Protein AF-A0A3C0SBX7-F1 (afdb_monomer_lite)

Foldseek 3Di:
DPPVPPPDDDDDDDPVLVVLLVVLVVQLPPQPDDDPCPLVVVLLCVLVVLLVVLCVVVVHDDPDDSSLLSLLLLLLLLLLLLCCLVPDNDPQLLVLSLCCCCSRVVDDDPRSVSSSVSSNCDSVVDDDLLSSLVVCLRSDDLVVLLVSLLSSLCSCCRVLDHDPSSLVSSVVSCVSNVHDPVSNVVSNVVSVVVSD

Radius of gyration: 17.51 Å; chains: 1; bounding box: 61×45×35 Å

Structure (mmCIF, N/CA/C/O backbone):
data_AF-A0A3C0SBX7-F1
#
_entry.id   AF-A0A3C0SBX7-F1
#
loop_
_atom_site.group_PDB
_atom_site.id
_atom_site.type_symbol
_atom_site.label_atom_id
_atom_site.label_alt_id
_atom_site.label_comp_id
_atom_site.label_asym_id
_atom_site.label_entity_id
_atom_site.label_seq_id
_atom_site.pdbx_PDB_ins_code
_atom_site.Cartn_x
_atom_site.Cartn_y
_atom_site.Cartn_z
_atom_site.occupancy
_atom_site.B_iso_or_equiv
_atom_site.auth_seq_id
_atom_site.auth_comp_id
_atom_site.auth_asym_id
_atom_site.auth_atom_id
_atom_site.pdbx_PDB_model_num
ATOM 1 N N . ASN A 1 1 ? 38.419 1.717 16.486 1.00 51.78 1 ASN A N 1
ATOM 2 C CA . ASN A 1 1 ? 39.019 0.363 16.440 1.00 51.78 1 ASN A CA 1
ATOM 3 C C . ASN A 1 1 ? 38.442 -0.648 17.450 1.00 51.78 1 ASN A C 1
ATOM 5 O O . ASN A 1 1 ? 39.154 -1.548 17.861 1.00 51.78 1 ASN A O 1
ATOM 9 N N . GLN A 1 2 ? 37.133 -0.635 17.747 1.00 38.34 2 GLN A N 1
ATOM 10 C CA . GLN A 1 2 ? 36.451 -1.773 18.412 1.00 38.34 2 GLN A CA 1
ATOM 11 C C . GLN A 1 2 ? 35.054 -2.099 17.825 1.00 38.34 2 GLN A C 1
ATOM 13 O O . GLN A 1 2 ? 34.400 -3.035 18.257 1.00 38.34 2 GLN A O 1
ATOM 18 N N . PHE A 1 3 ? 34.624 -1.404 16.762 1.00 28.84 3 PHE A N 1
ATOM 19 C CA . PHE A 1 3 ? 33.328 -1.617 16.088 1.00 28.84 3 PHE A CA 1
ATOM 20 C C . PHE A 1 3 ? 33.400 -2.610 14.907 1.00 28.84 3 PHE A C 1
ATOM 22 O O . PHE A 1 3 ? 32.389 -3.096 14.412 1.00 28.84 3 PHE A O 1
ATOM 29 N N . ARG A 1 4 ? 34.618 -2.948 14.456 1.00 29.91 4 ARG A N 1
ATOM 30 C CA . ARG A 1 4 ? 34.872 -3.794 13.275 1.00 29.91 4 ARG A CA 1
ATOM 31 C C . ARG A 1 4 ? 34.770 -5.305 13.550 1.00 29.91 4 ARG A C 1
ATOM 33 O O . ARG A 1 4 ? 34.743 -6.078 12.603 1.00 29.91 4 ARG A O 1
ATOM 40 N N . LYS A 1 5 ? 34.682 -5.727 14.820 1.00 32.69 5 LYS A N 1
ATOM 41 C CA . LYS A 1 5 ? 34.617 -7.146 15.232 1.00 32.69 5 LYS A CA 1
ATOM 42 C C . LYS A 1 5 ? 33.202 -7.682 15.507 1.00 32.69 5 LYS A C 1
ATOM 44 O O . LYS A 1 5 ? 33.052 -8.879 15.699 1.00 32.69 5 LYS A O 1
ATOM 49 N N . LEU A 1 6 ? 32.165 -6.841 15.465 1.00 31.38 6 LEU A N 1
ATOM 50 C CA . LEU A 1 6 ? 30.770 -7.242 15.732 1.00 31.38 6 LEU A CA 1
ATOM 51 C C . LEU A 1 6 ? 29.952 -7.573 14.468 1.00 31.38 6 LEU A C 1
ATOM 53 O O . LEU A 1 6 ? 28.778 -7.911 14.566 1.00 31.38 6 LEU A O 1
ATOM 57 N N . ILE A 1 7 ? 30.564 -7.479 13.280 1.00 32.28 7 ILE A N 1
ATOM 58 C CA . ILE A 1 7 ? 29.899 -7.690 11.978 1.00 32.28 7 ILE A CA 1
ATOM 59 C C . ILE A 1 7 ? 30.022 -9.144 11.479 1.00 32.28 7 ILE A C 1
ATOM 61 O O . ILE A 1 7 ? 29.356 -9.529 10.521 1.00 32.28 7 ILE A O 1
ATOM 65 N N . GLN A 1 8 ? 30.798 -10.006 12.140 1.00 38.09 8 GLN A N 1
ATOM 66 C CA . GLN A 1 8 ? 30.914 -11.408 11.736 1.00 38.09 8 GLN A CA 1
ATOM 67 C C . GLN A 1 8 ? 30.047 -12.329 12.597 1.00 38.09 8 GLN A C 1
ATOM 69 O O . GLN A 1 8 ? 30.463 -12.765 13.665 1.00 38.09 8 GLN A O 1
ATOM 74 N N . LYS A 1 9 ? 28.863 -12.640 12.054 1.00 32.34 9 LYS A N 1
ATOM 75 C CA . LYS A 1 9 ? 28.139 -13.931 12.057 1.00 32.34 9 LYS A CA 1
ATOM 76 C C . LYS A 1 9 ? 26.631 -13.753 12.273 1.00 32.34 9 LYS A C 1
ATOM 78 O O . LYS A 1 9 ? 26.187 -12.967 13.102 1.00 32.34 9 LYS A O 1
ATOM 83 N N . SER A 1 10 ? 25.889 -14.589 11.544 1.00 29.08 10 SER A N 1
ATOM 84 C CA . SER A 1 10 ? 24.432 -14.817 11.523 1.00 29.08 10 SER A CA 1
ATOM 85 C C . SER A 1 10 ? 23.620 -13.807 10.691 1.00 29.08 10 SER A C 1
ATOM 87 O O . SER A 1 10 ? 23.395 -12.665 11.075 1.00 29.08 10 SER A O 1
ATOM 89 N N . SER A 1 11 ? 23.420 -14.084 9.399 1.00 31.67 11 SER A N 1
ATOM 90 C CA . SER A 1 11 ? 22.385 -14.963 8.813 1.00 31.67 11 SER A CA 1
ATOM 91 C C . SER A 1 11 ? 20.974 -14.369 8.906 1.00 31.67 11 SER A C 1
ATOM 93 O O . SER A 1 11 ? 20.350 -14.330 9.963 1.00 31.67 11 SER A O 1
ATOM 95 N N . VAL A 1 12 ? 20.514 -13.906 7.742 1.00 43.78 12 VAL A N 1
ATOM 96 C CA . VAL A 1 12 ? 19.162 -13.476 7.349 1.00 43.78 12 VAL A CA 1
ATOM 97 C C . VAL A 1 12 ? 18.059 -13.999 8.278 1.00 43.78 12 VAL A C 1
ATOM 99 O O . VAL A 1 12 ? 17.597 -15.115 8.115 1.00 43.78 12 VAL A O 1
ATOM 102 N N . THR A 1 13 ? 17.625 -13.207 9.262 1.00 37.34 13 THR A N 1
ATOM 103 C CA . THR A 1 13 ? 16.446 -13.512 10.097 1.00 37.34 13 THR A CA 1
ATOM 104 C C . THR A 1 13 ? 15.940 -12.249 10.804 1.00 37.34 13 THR A C 1
ATOM 106 O O . THR A 1 13 ? 16.729 -11.510 11.387 1.00 37.34 13 THR A O 1
ATOM 109 N N . ARG A 1 14 ? 14.618 -11.999 10.731 1.00 31.77 14 ARG A N 1
ATOM 110 C CA . ARG A 1 14 ? 13.746 -11.115 11.561 1.00 31.77 14 ARG A CA 1
ATOM 111 C C . ARG A 1 14 ? 14.149 -9.654 11.870 1.00 31.77 14 ARG A C 1
ATOM 113 O O . ARG A 1 14 ? 13.318 -8.896 12.362 1.00 31.77 14 ARG A O 1
ATOM 120 N N . ARG A 1 15 ? 15.363 -9.199 11.557 1.00 31.70 15 ARG A N 1
ATOM 121 C CA . ARG A 1 15 ? 15.917 -7.897 11.982 1.00 31.70 15 ARG A CA 1
ATOM 122 C C . ARG A 1 15 ? 15.508 -6.714 11.095 1.00 31.70 15 ARG A C 1
ATOM 124 O O . ARG A 1 15 ? 15.628 -5.571 11.528 1.00 31.70 15 ARG A O 1
ATOM 131 N N . SER A 1 16 ? 15.031 -6.961 9.872 1.00 33.91 16 SER A N 1
ATOM 132 C CA . SER A 1 16 ? 14.585 -5.898 8.954 1.00 33.91 16 SER A CA 1
ATOM 133 C C . SER A 1 16 ? 13.274 -5.247 9.404 1.00 33.91 16 SER A C 1
ATOM 135 O O . SER A 1 16 ? 13.132 -4.037 9.273 1.00 33.91 16 SER A O 1
ATOM 137 N N . LEU A 1 17 ? 12.361 -6.010 10.014 1.00 35.59 17 LEU A N 1
ATOM 138 C CA . LEU A 1 17 ? 11.050 -5.514 10.449 1.00 35.59 17 LEU A CA 1
ATOM 139 C C . LEU A 1 17 ? 11.144 -4.560 11.651 1.00 35.59 17 LEU A C 1
ATOM 141 O O . LEU A 1 17 ? 10.490 -3.522 11.666 1.00 35.59 17 LEU A O 1
ATOM 145 N N . GLY A 1 18 ? 12.044 -4.829 12.605 1.00 31.62 18 GLY A N 1
ATOM 146 C CA . GLY A 1 18 ? 12.275 -3.938 13.751 1.00 31.62 18 GLY A CA 1
ATOM 147 C C . GLY A 1 18 ? 12.878 -2.575 13.376 1.00 31.62 18 GLY A C 1
ATOM 148 O O . GLY A 1 18 ? 12.676 -1.597 14.093 1.00 31.62 18 GLY A O 1
ATOM 149 N N . ARG A 1 19 ? 13.582 -2.478 12.235 1.00 37.97 19 ARG A N 1
ATOM 150 C CA . ARG A 1 19 ? 14.075 -1.191 11.715 1.00 37.97 19 ARG A CA 1
ATOM 151 C C . ARG A 1 19 ? 12.961 -0.348 11.102 1.00 37.97 19 ARG A C 1
ATOM 153 O O . ARG A 1 19 ? 13.031 0.865 11.228 1.00 37.97 19 ARG A O 1
ATOM 160 N N . ILE A 1 20 ? 11.949 -0.967 10.489 1.00 37.44 20 ILE A N 1
ATOM 161 C CA . ILE A 1 20 ? 10.836 -0.258 9.834 1.00 37.44 20 ILE A CA 1
ATOM 162 C C . ILE A 1 20 ? 9.962 0.453 10.876 1.00 37.44 20 ILE A C 1
ATOM 164 O O . ILE A 1 20 ? 9.614 1.611 10.673 1.00 37.44 20 ILE A O 1
ATOM 168 N N . ARG A 1 21 ? 9.706 -0.179 12.031 1.00 38.25 21 ARG A N 1
ATOM 169 C CA . ARG A 1 21 ? 8.950 0.428 13.144 1.00 38.25 21 ARG A CA 1
ATOM 170 C C . ARG A 1 21 ? 9.570 1.749 13.623 1.00 38.25 21 ARG A C 1
ATOM 172 O O . ARG A 1 21 ? 8.900 2.771 13.649 1.00 38.25 21 ARG A O 1
ATOM 179 N N . ASN A 1 22 ? 10.878 1.745 13.897 1.00 39.19 22 ASN A N 1
ATOM 180 C CA . ASN A 1 22 ? 11.600 2.944 14.345 1.00 39.19 22 ASN A CA 1
ATOM 181 C C . ASN A 1 22 ? 11.837 3.975 13.216 1.00 39.19 22 ASN A C 1
ATOM 183 O O . ASN A 1 22 ? 12.223 5.108 13.503 1.00 39.19 22 ASN A O 1
ATOM 187 N N . LEU A 1 23 ? 11.678 3.582 11.944 1.00 40.50 23 LEU A N 1
ATOM 188 C CA . LEU A 1 23 ? 11.865 4.455 10.781 1.00 40.50 23 LEU A CA 1
ATOM 189 C C . LEU A 1 23 ? 10.578 5.228 10.449 1.00 40.50 23 LEU A C 1
ATOM 191 O O . LEU A 1 23 ? 10.653 6.439 10.248 1.00 40.50 23 LEU A O 1
ATOM 195 N N . LEU A 1 24 ? 9.416 4.559 10.479 1.00 41.84 24 LEU A N 1
ATOM 196 C CA . LEU A 1 24 ? 8.103 5.179 10.252 1.00 41.84 24 LEU A CA 1
ATOM 197 C C . LEU A 1 24 ? 7.778 6.217 11.340 1.00 41.84 24 LEU A C 1
ATOM 199 O O . LEU A 1 24 ? 7.335 7.318 11.026 1.00 41.84 24 LEU A O 1
ATOM 203 N N . GLU A 1 25 ? 8.093 5.920 12.607 1.00 41.56 25 GLU A N 1
ATOM 204 C CA . GLU A 1 25 ? 7.923 6.863 13.726 1.00 41.56 25 GLU A CA 1
ATOM 205 C C . GLU A 1 25 ? 8.817 8.113 13.628 1.00 41.56 25 GLU A C 1
ATOM 207 O O . GLU A 1 25 ? 8.455 9.167 14.137 1.00 41.56 25 GLU A O 1
ATOM 212 N N . LYS A 1 26 ? 9.990 8.043 12.985 1.00 40.59 26 LYS A N 1
ATOM 213 C CA . LYS A 1 26 ? 10.890 9.210 12.867 1.00 40.59 26 LYS A CA 1
ATOM 214 C C . LYS A 1 26 ? 10.637 10.049 11.617 1.00 40.59 26 LYS A C 1
ATOM 216 O O . LYS A 1 26 ? 10.903 11.251 11.621 1.00 40.59 26 LYS A O 1
ATOM 221 N N . THR A 1 27 ? 10.144 9.423 10.554 1.00 42.12 27 THR A N 1
ATOM 222 C CA . THR A 1 27 ? 10.045 10.051 9.231 1.00 42.12 27 THR A CA 1
ATOM 223 C C . THR A 1 27 ? 8.677 10.683 8.988 1.00 42.12 27 THR A C 1
ATOM 225 O O . THR A 1 27 ? 8.623 11.803 8.489 1.00 42.12 27 THR A O 1
ATOM 228 N N . ILE A 1 28 ? 7.589 10.028 9.417 1.00 49.47 28 ILE A N 1
ATOM 229 C CA . ILE A 1 28 ? 6.217 10.546 9.257 1.00 49.47 28 ILE A CA 1
ATOM 230 C C . ILE A 1 28 ? 6.005 11.804 10.112 1.00 49.47 28 ILE A C 1
ATOM 232 O O . ILE A 1 28 ? 5.430 12.781 9.649 1.00 49.47 28 ILE A O 1
ATOM 236 N N . PHE A 1 29 ? 6.520 11.822 11.345 1.00 44.34 29 PHE A N 1
ATOM 237 C CA . PHE A 1 29 ? 6.251 12.901 12.302 1.00 44.34 29 PHE A CA 1
ATOM 238 C C . PHE A 1 29 ? 7.074 14.184 12.085 1.00 44.34 29 PHE A C 1
ATOM 240 O O . PHE A 1 29 ? 6.777 15.197 12.709 1.00 44.34 29 PHE A O 1
ATOM 247 N N . SER A 1 30 ? 8.107 14.175 11.231 1.00 42.97 30 SER A N 1
ATOM 248 C CA . SER A 1 30 ? 9.059 15.298 11.130 1.00 42.97 30 SER A CA 1
ATOM 249 C C . SER A 1 30 ? 8.929 16.171 9.876 1.00 42.97 30 SER A C 1
ATOM 251 O O . SER A 1 30 ? 9.565 17.221 9.826 1.00 42.97 30 SER A O 1
ATOM 253 N N . LYS A 1 31 ? 8.128 15.787 8.869 1.00 40.47 31 LYS A N 1
ATOM 254 C CA . LYS A 1 31 ? 8.149 16.432 7.535 1.00 40.47 31 LYS A CA 1
ATOM 255 C C . LYS A 1 31 ? 6.826 17.002 7.007 1.00 40.47 31 LYS A C 1
ATOM 257 O O . LYS A 1 31 ? 6.776 17.407 5.853 1.00 40.47 31 LYS A O 1
ATOM 262 N N . VAL A 1 32 ? 5.783 17.106 7.829 1.00 48.38 32 VAL A N 1
ATOM 263 C CA . VAL A 1 32 ? 4.423 17.528 7.408 1.00 48.38 32 VAL A CA 1
ATOM 264 C C . VAL A 1 32 ? 4.288 19.043 7.103 1.00 48.38 32 VAL A C 1
ATOM 266 O O . VAL A 1 32 ? 3.191 19.549 6.929 1.00 48.38 32 VAL A O 1
ATOM 269 N N . SER A 1 33 ? 5.370 19.817 6.995 1.00 38.19 33 SER A N 1
ATOM 270 C CA . SER A 1 33 ? 5.275 21.268 6.758 1.00 38.19 33 SER A CA 1
ATOM 271 C C . SER A 1 33 ? 5.865 21.647 5.405 1.00 38.19 33 SER A C 1
ATOM 273 O O . SER A 1 33 ? 7.082 21.752 5.319 1.00 38.19 33 SER A O 1
ATOM 275 N N . GLU A 1 34 ? 5.009 21.817 4.385 1.00 46.06 34 GLU A N 1
ATOM 276 C CA . GLU A 1 34 ? 5.123 22.760 3.239 1.00 46.06 34 GLU A CA 1
ATOM 277 C C . GLU A 1 34 ? 4.263 22.286 2.040 1.00 46.06 34 GLU A C 1
ATOM 279 O O . GLU A 1 34 ? 4.798 21.776 1.055 1.00 46.06 34 GLU A O 1
ATOM 284 N N . LYS A 1 35 ? 2.926 22.435 2.090 1.00 50.38 35 LYS A N 1
ATOM 285 C CA . LYS A 1 35 ? 2.012 22.220 0.940 1.00 50.38 35 LYS A CA 1
ATOM 286 C C . LYS A 1 35 ? 0.747 23.067 1.017 1.00 50.38 35 LYS A C 1
ATOM 288 O O . LYS A 1 35 ? 0.472 23.615 2.077 1.00 50.38 35 LYS A O 1
ATOM 293 N N . ASP A 1 36 ? 0.020 23.153 -0.111 1.00 56.38 36 ASP A N 1
ATOM 294 C CA . ASP A 1 36 ? -1.345 23.696 -0.209 1.00 56.38 36 ASP A CA 1
ATOM 295 C C . ASP A 1 36 ? -2.214 23.041 0.877 1.00 56.38 36 ASP A C 1
ATOM 297 O O . ASP A 1 36 ? -2.622 21.881 0.731 1.00 56.38 36 ASP A O 1
ATOM 301 N N . PRO A 1 37 ? -2.438 23.743 2.000 1.00 59.62 37 PRO A N 1
ATOM 302 C CA . PRO A 1 37 ? -3.000 23.134 3.191 1.00 59.62 37 PRO A CA 1
ATOM 303 C C . PRO A 1 37 ? -4.435 22.678 2.965 1.00 59.62 37 PRO A C 1
ATOM 305 O O . PRO A 1 37 ? -4.928 21.842 3.716 1.00 59.62 37 PRO A O 1
ATOM 308 N N . ASP A 1 38 ? -5.133 23.226 1.970 1.00 60.19 38 ASP A N 1
ATOM 309 C CA . ASP A 1 38 ? -6.569 23.034 1.826 1.00 60.19 38 ASP A CA 1
ATOM 310 C C . ASP A 1 38 ? -6.919 21.716 1.129 1.00 60.19 38 ASP A C 1
ATOM 312 O O . ASP A 1 38 ? -7.864 21.042 1.559 1.00 60.19 38 ASP A O 1
ATOM 316 N N . LEU A 1 39 ? -6.128 21.290 0.137 1.00 57.06 39 LEU A N 1
ATOM 317 C CA . LEU A 1 39 ? -6.342 20.023 -0.572 1.00 57.06 39 LEU A CA 1
ATOM 318 C C . LEU A 1 39 ? -5.961 18.809 0.292 1.00 57.06 39 LEU A C 1
ATOM 320 O O . LEU A 1 39 ? -6.780 17.906 0.479 1.00 57.06 39 LEU A O 1
ATOM 324 N N . GLU A 1 40 ? -4.776 18.832 0.917 1.00 62.97 40 GLU A N 1
ATOM 325 C CA . GLU A 1 40 ? -4.343 17.802 1.879 1.00 62.97 40 GLU A CA 1
ATOM 326 C C . GLU A 1 40 ? -5.392 17.634 2.988 1.00 62.97 40 GLU A C 1
ATOM 328 O O . GLU A 1 40 ? -5.860 16.533 3.305 1.00 62.97 40 GLU A O 1
ATOM 333 N N . LYS A 1 41 ? -5.843 18.761 3.544 1.00 66.75 41 LYS A N 1
ATOM 334 C CA . LYS A 1 41 ? -6.825 18.781 4.624 1.00 66.75 41 LYS A CA 1
ATOM 335 C C . LYS A 1 41 ? -8.211 18.345 4.151 1.00 66.75 41 LYS A C 1
ATOM 337 O O . LYS A 1 41 ? -9.003 17.935 4.999 1.00 66.75 41 LYS A O 1
ATOM 342 N N . TYR A 1 42 ? -8.549 18.412 2.864 1.00 73.50 42 TYR A N 1
ATOM 343 C CA . TYR A 1 42 ? -9.811 17.885 2.336 1.00 73.50 42 TYR A CA 1
ATOM 344 C C . TYR A 1 42 ? -9.789 16.357 2.240 1.00 73.50 42 TYR A C 1
ATOM 346 O O . TYR A 1 42 ? -10.665 15.693 2.809 1.00 73.50 42 TYR A O 1
ATOM 354 N N . PHE A 1 43 ? -8.776 15.787 1.586 1.00 73.69 43 PHE A N 1
ATOM 355 C CA . PHE A 1 43 ? -8.694 14.340 1.385 1.00 73.69 43 PHE A CA 1
ATOM 356 C C . PHE A 1 43 ? -8.495 13.597 2.712 1.00 73.69 43 PHE A C 1
ATOM 358 O O . PHE A 1 43 ? -9.242 12.660 3.024 1.00 73.69 43 PHE A O 1
ATOM 365 N N . LYS A 1 44 ? -7.597 14.096 3.568 1.00 81.94 44 LYS A N 1
ATOM 366 C CA . LYS A 1 44 ? -7.411 13.594 4.935 1.00 81.94 44 LYS A CA 1
ATOM 367 C C . LYS A 1 44 ? -8.705 13.625 5.740 1.00 81.94 44 LYS A C 1
ATOM 369 O O . LYS A 1 44 ? -9.081 12.613 6.332 1.00 81.94 44 LYS A O 1
ATOM 374 N N . ARG A 1 45 ? -9.455 14.734 5.697 1.00 84.75 45 ARG A N 1
ATOM 375 C CA . ARG A 1 45 ? -10.769 14.825 6.358 1.00 84.75 45 ARG A CA 1
ATOM 376 C C . ARG A 1 45 ? -11.759 13.804 5.810 1.00 84.75 45 ARG A C 1
ATOM 378 O O . ARG A 1 45 ? -12.460 13.177 6.597 1.00 84.75 45 ARG A O 1
ATOM 385 N N . LYS A 1 46 ? -11.821 13.604 4.492 1.00 84.44 46 LYS A N 1
ATOM 386 C CA . LYS A 1 46 ? -12.729 12.629 3.865 1.00 84.44 46 LYS A CA 1
ATOM 387 C C . LYS A 1 46 ? -12.425 11.198 4.315 1.00 84.44 46 LYS A C 1
ATOM 389 O O . LYS A 1 46 ? -13.348 10.466 4.676 1.00 84.44 46 LYS A O 1
ATOM 394 N N . VAL A 1 47 ? -11.151 10.807 4.309 1.00 85.44 47 VAL A N 1
ATOM 395 C CA . VAL A 1 47 ? -10.702 9.474 4.737 1.00 85.44 47 VAL A CA 1
ATOM 396 C C . VAL A 1 47 ? -10.977 9.259 6.224 1.00 85.44 47 VAL A C 1
ATOM 398 O O . VAL A 1 47 ? -11.645 8.289 6.585 1.00 85.44 47 VAL A O 1
ATOM 401 N N . LEU A 1 48 ? -10.541 10.186 7.079 1.00 87.81 48 LEU A N 1
ATOM 402 C CA . LEU A 1 48 ? -10.726 10.076 8.527 1.00 87.81 48 LEU A CA 1
ATOM 403 C C . LEU A 1 48 ? -12.203 10.100 8.919 1.00 87.81 48 LEU A C 1
ATOM 405 O O . LEU A 1 48 ? -12.617 9.310 9.761 1.00 87.81 48 LEU A O 1
ATOM 409 N N . LYS A 1 49 ? -13.031 10.898 8.238 1.00 87.81 49 LYS A N 1
ATOM 410 C CA . LYS A 1 49 ? -14.479 10.912 8.471 1.00 87.81 49 LYS A CA 1
ATOM 411 C C . LYS A 1 49 ? -15.138 9.576 8.133 1.00 87.81 49 LYS A C 1
ATOM 413 O O . LYS A 1 49 ? -16.050 9.154 8.838 1.00 87.81 49 LYS A O 1
ATOM 418 N N . LYS A 1 50 ? -14.686 8.867 7.091 1.00 87.62 50 LYS A N 1
ATOM 419 C CA . LYS A 1 50 ? -15.172 7.501 6.817 1.00 87.62 50 LYS A CA 1
ATOM 420 C C . LYS A 1 50 ? -14.811 6.534 7.946 1.00 87.62 50 LYS A C 1
ATOM 422 O O . LYS A 1 50 ? -15.662 5.735 8.340 1.00 87.62 50 LYS A O 1
ATOM 427 N N . VAL A 1 51 ? -13.581 6.617 8.459 1.00 87.62 51 VAL A N 1
ATOM 428 C CA . VAL A 1 51 ? -13.134 5.813 9.608 1.00 87.62 51 VAL A CA 1
ATOM 429 C C . VAL A 1 51 ? -14.002 6.128 10.826 1.00 87.62 51 VAL A C 1
ATOM 431 O O . VAL A 1 51 ? -14.619 5.218 1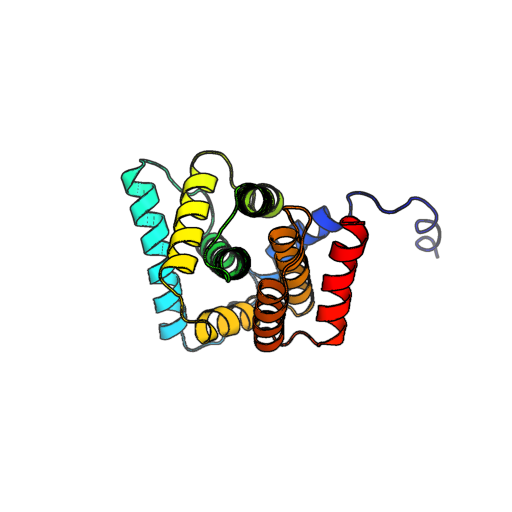1.370 1.00 87.62 51 VAL A O 1
ATOM 434 N N . GLU A 1 52 ? -14.142 7.407 11.177 1.00 87.69 52 GLU A N 1
ATOM 435 C CA . GLU A 1 52 ? -14.936 7.900 12.308 1.00 87.69 52 GLU A CA 1
ATOM 436 C C . GLU A 1 52 ? -16.402 7.440 12.250 1.00 87.69 52 GLU A C 1
ATOM 438 O O . GLU A 1 52 ? -16.960 6.954 13.234 1.00 87.69 52 GLU A O 1
ATOM 443 N N . LEU A 1 53 ? -17.040 7.528 11.079 1.00 87.44 53 LEU A N 1
ATOM 444 C CA . LEU A 1 53 ? -18.428 7.090 10.913 1.00 87.44 53 LEU A CA 1
ATOM 445 C C . LEU A 1 53 ? -18.587 5.578 11.129 1.00 87.44 53 LEU A C 1
ATOM 447 O O . LEU A 1 53 ? -19.577 5.142 11.720 1.00 87.44 53 LEU A O 1
ATOM 451 N N . LYS A 1 54 ? -17.632 4.761 10.668 1.00 88.25 54 LYS A N 1
ATOM 452 C CA . LYS A 1 54 ? -17.664 3.305 10.885 1.00 88.25 54 LYS A CA 1
ATOM 453 C C . LYS A 1 54 ? -17.340 2.931 12.330 1.00 88.25 54 LYS A C 1
ATOM 455 O O . LYS A 1 54 ? -17.970 2.017 12.861 1.00 88.25 54 LYS A O 1
ATOM 460 N N . THR A 1 55 ? -16.414 3.636 12.974 1.00 87.56 55 THR A N 1
ATOM 461 C CA . THR A 1 55 ? -16.063 3.400 14.380 1.00 87.56 55 THR A CA 1
ATOM 462 C C . THR A 1 55 ? -17.220 3.773 15.303 1.00 87.56 55 THR A C 1
ATOM 464 O O . THR A 1 55 ? -17.590 2.964 16.154 1.00 87.56 55 THR A O 1
ATOM 467 N N . ALA A 1 56 ? -17.873 4.918 15.066 1.00 85.69 56 ALA A N 1
ATOM 468 C CA . ALA A 1 56 ? -19.046 5.362 15.818 1.00 85.69 56 ALA A CA 1
ATOM 469 C C . ALA A 1 56 ? -20.216 4.370 15.715 1.00 85.69 56 ALA A C 1
ATOM 471 O O . ALA A 1 56 ? -20.796 3.994 16.732 1.00 85.69 56 ALA A O 1
ATOM 472 N N . ARG A 1 57 ? -20.515 3.867 14.507 1.00 84.19 57 ARG A N 1
ATOM 473 C CA . ARG A 1 57 ? -21.569 2.853 14.288 1.00 84.19 57 ARG A CA 1
ATOM 474 C C . ARG A 1 57 ? -21.334 1.548 15.048 1.00 84.19 57 ARG A C 1
ATOM 476 O O . ARG A 1 57 ? -22.289 0.845 15.353 1.00 84.19 57 ARG A O 1
ATOM 483 N N . GLN A 1 58 ? -20.078 1.207 15.316 1.00 83.56 58 GLN A N 1
ATOM 484 C CA . GLN A 1 58 ? -19.694 -0.049 15.959 1.00 83.56 58 GLN A CA 1
ATOM 485 C C . GLN A 1 58 ? -19.281 0.128 17.433 1.00 83.56 58 GLN A C 1
ATOM 487 O O . GLN A 1 58 ? -18.856 -0.843 18.061 1.00 83.56 58 GLN A O 1
ATOM 492 N N . GLY A 1 59 ? -19.394 1.344 17.987 1.00 82.31 59 GLY A N 1
ATOM 493 C CA . GLY A 1 59 ? -19.010 1.653 19.368 1.00 82.31 59 GLY A CA 1
ATOM 494 C C . GLY A 1 59 ? -17.517 1.452 19.652 1.00 82.31 59 GLY A C 1
ATOM 495 O O . GLY A 1 59 ? -17.142 1.099 20.767 1.00 82.31 59 GLY A O 1
ATOM 496 N N . ILE A 1 60 ? -16.665 1.608 18.637 1.00 84.00 60 ILE A N 1
ATOM 497 C CA . ILE A 1 60 ? -15.213 1.421 18.740 1.00 84.00 60 ILE A CA 1
ATOM 498 C C . ILE A 1 60 ? -14.541 2.787 18.715 1.00 84.00 60 ILE A C 1
ATOM 500 O O . ILE A 1 60 ? -14.982 3.696 18.016 1.00 84.00 60 ILE A O 1
ATOM 504 N N . LYS A 1 61 ? -13.438 2.921 19.446 1.00 80.06 61 LYS A N 1
ATOM 505 C CA . LYS A 1 61 ? -12.545 4.073 19.357 1.00 80.06 61 LYS A CA 1
ATOM 506 C C . LYS A 1 61 ? -11.223 3.611 18.759 1.00 80.06 61 LYS A C 1
ATOM 508 O O . LYS A 1 61 ? -10.679 2.620 19.227 1.00 80.06 61 LYS A O 1
ATOM 513 N N . MET A 1 62 ? -10.738 4.316 17.739 1.00 79.81 62 MET A N 1
ATOM 514 C CA . MET A 1 62 ? -9.404 4.076 17.187 1.00 79.81 62 MET A CA 1
ATOM 515 C C . MET A 1 62 ? -8.370 4.718 18.102 1.00 79.81 62 MET A C 1
ATOM 517 O O . MET A 1 62 ? -8.378 5.936 18.283 1.00 79.81 62 MET A O 1
ATOM 521 N N . ASN A 1 63 ? -7.474 3.916 18.671 1.00 76.19 63 ASN A N 1
ATOM 522 C CA . ASN A 1 63 ? -6.408 4.415 19.545 1.00 76.19 63 ASN A CA 1
ATOM 523 C C . ASN A 1 63 ? -5.119 4.680 18.753 1.00 76.19 63 ASN A C 1
ATOM 525 O O . ASN A 1 63 ? -4.052 4.161 19.072 1.00 76.19 63 ASN A O 1
ATOM 529 N N . SER A 1 64 ? -5.213 5.455 17.672 1.00 75.56 64 SER A N 1
ATOM 530 C CA . SER A 1 64 ? -4.066 5.842 16.845 1.00 75.56 64 SER A CA 1
ATOM 531 C C . SER A 1 64 ? -4.175 7.305 16.421 1.00 75.56 64 SER A C 1
ATOM 533 O O . SER A 1 64 ? -5.290 7.763 16.186 1.00 75.56 64 SER A O 1
ATOM 535 N N . PRO A 1 65 ? -3.048 8.033 16.292 1.00 82.19 65 PRO A N 1
ATOM 536 C CA . PRO A 1 65 ? -3.060 9.391 15.759 1.00 82.19 65 PRO A CA 1
ATOM 537 C C . PRO A 1 65 ? -3.672 9.443 14.355 1.00 82.19 65 PRO A C 1
ATOM 539 O O . PRO A 1 65 ? -3.406 8.562 13.531 1.00 82.19 65 PRO A O 1
ATOM 542 N N . ASP A 1 66 ? -4.422 10.506 14.070 1.00 82.19 66 ASP A N 1
ATOM 543 C CA . ASP A 1 66 ? -5.075 10.748 12.778 1.00 82.19 66 ASP A CA 1
ATOM 544 C C . ASP A 1 66 ? -4.100 10.645 11.598 1.00 82.19 66 ASP A C 1
ATOM 546 O O . ASP A 1 66 ? -4.411 10.019 10.589 1.00 82.19 66 ASP A O 1
ATOM 550 N N . ASP A 1 67 ? -2.885 11.175 11.741 1.00 79.62 67 ASP A N 1
ATOM 551 C CA . ASP A 1 67 ? -1.850 11.131 10.699 1.00 79.62 67 ASP A CA 1
ATOM 552 C C . ASP A 1 67 ? -1.419 9.699 10.378 1.00 79.62 67 ASP A C 1
ATOM 554 O O . ASP A 1 67 ? -1.261 9.331 9.212 1.00 79.62 67 ASP A O 1
ATOM 558 N N . LYS A 1 68 ? -1.287 8.861 11.414 1.00 82.06 68 LYS A N 1
ATOM 559 C CA . LYS A 1 68 ? -0.956 7.441 11.263 1.00 82.06 68 LYS A CA 1
ATOM 560 C C . LYS A 1 68 ? -2.101 6.710 10.564 1.00 82.06 68 LYS A C 1
ATOM 562 O O . LYS A 1 68 ? -1.855 5.966 9.620 1.00 82.06 68 LYS A O 1
ATOM 567 N N . LEU A 1 69 ? -3.344 6.932 10.995 1.00 85.25 69 LEU A N 1
ATOM 568 C CA . LEU A 1 69 ? -4.532 6.326 10.379 1.00 85.25 69 LEU A CA 1
ATOM 569 C C . LEU A 1 69 ? -4.671 6.714 8.907 1.00 85.25 69 LEU A C 1
ATOM 571 O O . LEU A 1 69 ? -4.914 5.860 8.054 1.00 85.25 69 LEU A O 1
ATOM 575 N N . TYR A 1 70 ? -4.483 7.996 8.618 1.00 87.00 70 TYR A N 1
ATOM 576 C CA . TYR A 1 70 ? -4.532 8.545 7.277 1.00 87.00 70 TYR A CA 1
ATOM 577 C C . TYR A 1 70 ? -3.465 7.928 6.370 1.00 87.00 70 TYR A C 1
ATOM 579 O O . TYR A 1 70 ? -3.797 7.406 5.304 1.00 87.00 70 TYR A O 1
ATOM 587 N N . PHE A 1 71 ? -2.210 7.895 6.828 1.00 86.62 71 PHE A N 1
ATOM 588 C CA . PHE A 1 71 ? -1.112 7.264 6.100 1.00 86.62 71 PHE A CA 1
ATOM 589 C C . PHE A 1 71 ? -1.396 5.790 5.787 1.00 86.62 71 PHE A C 1
ATOM 591 O O . PHE A 1 71 ? -1.173 5.335 4.665 1.00 86.62 71 PHE A O 1
ATOM 598 N N . ILE A 1 72 ? -1.941 5.049 6.754 1.00 88.88 72 ILE A N 1
ATOM 599 C CA . ILE A 1 72 ? -2.275 3.635 6.561 1.00 88.88 72 ILE A CA 1
ATOM 600 C C . ILE A 1 72 ? -3.412 3.455 5.555 1.00 88.88 72 ILE A C 1
ATOM 602 O O . ILE A 1 72 ? -3.372 2.532 4.744 1.00 88.88 72 ILE A O 1
ATOM 606 N N . CYS A 1 73 ? -4.408 4.339 5.569 1.00 90.56 73 CYS A N 1
ATOM 607 C CA . CYS A 1 73 ? -5.464 4.314 4.564 1.00 90.56 73 CYS A CA 1
ATOM 608 C C . CYS A 1 73 ? -4.907 4.582 3.160 1.00 90.56 73 CYS A C 1
ATOM 610 O O . CYS A 1 73 ? -5.284 3.873 2.238 1.00 90.56 73 CYS A O 1
ATOM 612 N N . LEU A 1 74 ? -3.981 5.535 2.989 1.00 90.81 74 LEU A N 1
ATOM 613 C CA . LEU A 1 74 ? -3.355 5.817 1.688 1.00 90.81 74 LEU A CA 1
ATOM 614 C C . LEU A 1 74 ? -2.645 4.586 1.111 1.00 90.81 74 LEU A C 1
ATOM 616 O O . LEU A 1 74 ? -2.931 4.168 -0.011 1.00 90.81 74 LEU A O 1
ATOM 620 N N . ILE A 1 75 ? -1.726 3.992 1.881 1.00 91.69 75 ILE A N 1
ATOM 621 C CA . ILE A 1 75 ? -0.973 2.815 1.422 1.00 91.69 75 ILE A CA 1
ATOM 622 C C 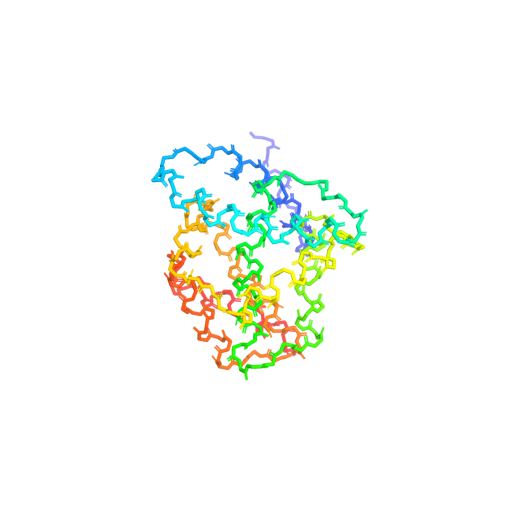. ILE A 1 75 ? -1.888 1.600 1.257 1.00 91.69 75 ILE A C 1
ATOM 624 O O . ILE A 1 75 ? -1.731 0.843 0.304 1.00 91.69 75 ILE A O 1
ATOM 628 N N . GLY A 1 76 ? -2.853 1.429 2.163 1.00 92.69 76 GLY A N 1
ATOM 629 C CA . GLY A 1 76 ? -3.780 0.311 2.154 1.00 92.69 76 GLY A CA 1
ATOM 630 C C . GLY A 1 76 ? -4.678 0.355 0.930 1.00 92.69 76 GLY A C 1
ATOM 631 O O . GLY A 1 76 ? -4.870 -0.673 0.292 1.00 92.69 76 GLY A O 1
ATOM 632 N N . THR A 1 77 ? -5.166 1.540 0.560 1.00 93.12 77 THR A N 1
ATOM 633 C CA . THR A 1 77 ? -5.967 1.742 -0.651 1.00 93.12 77 THR A CA 1
ATOM 634 C C . THR A 1 77 ? -5.177 1.383 -1.908 1.00 93.12 77 THR A C 1
ATOM 636 O O . THR A 1 77 ? -5.729 0.706 -2.766 1.00 93.12 77 THR A O 1
ATOM 639 N N . LEU A 1 78 ? -3.888 1.739 -2.008 1.00 93.44 78 LEU A N 1
ATOM 640 C CA . LEU A 1 78 ? -3.052 1.301 -3.137 1.00 93.44 78 LEU A CA 1
ATOM 641 C C . LEU A 1 78 ? -2.839 -0.217 -3.159 1.00 93.44 78 LEU A C 1
ATOM 643 O O . LEU A 1 78 ? -2.940 -0.829 -4.215 1.00 93.44 78 LEU A O 1
ATOM 647 N N . MET A 1 79 ? -2.567 -0.829 -2.004 1.00 93.81 79 MET A N 1
ATOM 648 C CA . MET A 1 79 ? -2.390 -2.282 -1.904 1.00 93.81 79 MET A CA 1
ATOM 649 C C . MET A 1 79 ? -3.665 -3.039 -2.284 1.00 93.81 79 MET A C 1
ATOM 651 O O . MET A 1 79 ? -3.603 -3.998 -3.042 1.00 93.81 79 MET A O 1
ATOM 655 N N . ALA A 1 80 ? -4.817 -2.584 -1.789 1.00 93.12 80 ALA A N 1
ATOM 656 C CA . ALA A 1 80 ? -6.110 -3.158 -2.133 1.00 93.12 80 ALA A CA 1
ATOM 657 C C . ALA A 1 80 ? -6.479 -2.908 -3.598 1.00 93.12 80 ALA A C 1
ATOM 659 O O . ALA A 1 80 ? -7.131 -3.753 -4.184 1.00 93.12 80 ALA A O 1
ATOM 660 N N . ALA A 1 81 ? -6.061 -1.784 -4.195 1.00 92.38 81 ALA A N 1
ATOM 661 C CA . ALA A 1 81 ? -6.282 -1.500 -5.612 1.00 92.38 81 ALA A CA 1
ATOM 662 C C . ALA A 1 81 ? -5.508 -2.450 -6.535 1.00 92.38 81 ALA A C 1
ATOM 664 O O . ALA A 1 81 ? -6.040 -2.847 -7.566 1.00 92.38 81 ALA A O 1
ATOM 665 N N . VAL A 1 82 ? -4.281 -2.822 -6.150 1.00 93.06 82 VAL A N 1
ATOM 666 C CA . VAL A 1 82 ? -3.488 -3.842 -6.851 1.00 93.06 82 VAL A CA 1
ATOM 667 C C . VAL A 1 82 ? -4.190 -5.194 -6.782 1.00 93.06 82 VAL A C 1
ATOM 669 O O . VAL A 1 82 ? -4.472 -5.773 -7.820 1.00 93.06 82 VAL A O 1
ATOM 672 N N . ALA A 1 83 ? -4.531 -5.638 -5.572 1.00 89.50 83 ALA A N 1
ATOM 673 C CA . ALA A 1 83 ? -5.154 -6.936 -5.297 1.00 89.50 83 ALA A CA 1
ATOM 674 C C . ALA A 1 83 ? -6.636 -7.030 -5.709 1.00 89.50 83 ALA A C 1
ATOM 676 O O . ALA A 1 83 ? -7.374 -7.852 -5.198 1.00 89.50 83 ALA A O 1
ATOM 677 N N . GLN A 1 84 ? -7.144 -6.098 -6.512 1.00 89.81 84 GLN A N 1
ATOM 678 C CA . GLN A 1 84 ? -8.511 -6.168 -7.039 1.00 89.81 84 GLN A CA 1
ATOM 679 C C . GLN A 1 84 ? -8.570 -5.744 -8.510 1.00 89.81 84 GLN A C 1
ATOM 681 O O . GLN A 1 84 ? -9.653 -5.450 -9.025 1.00 89.81 84 GLN A O 1
ATOM 686 N N . VAL A 1 85 ? -7.413 -5.591 -9.163 1.00 88.19 85 VAL A N 1
ATOM 687 C CA . VAL A 1 85 ? -7.306 -4.981 -10.496 1.00 88.19 85 VAL A CA 1
ATOM 688 C C . VAL A 1 85 ? -8.072 -5.776 -11.559 1.00 88.19 85 VAL A C 1
ATOM 690 O O . VAL A 1 85 ? -8.629 -5.184 -12.482 1.00 88.19 85 VAL A O 1
ATOM 693 N N . ASP A 1 86 ? -8.163 -7.092 -11.390 1.00 83.81 86 ASP A N 1
ATOM 694 C CA . ASP A 1 86 ? -8.934 -8.023 -12.219 1.00 83.81 86 ASP A CA 1
ATOM 695 C C . ASP A 1 86 ? -10.421 -8.124 -11.798 1.00 83.81 86 ASP A C 1
ATOM 697 O O . ASP A 1 86 ? -11.218 -8.825 -12.422 1.00 83.81 86 ASP A O 1
ATOM 701 N N . GLY A 1 87 ? -10.822 -7.389 -10.757 1.00 79.88 87 GLY A N 1
ATOM 702 C CA . GLY A 1 87 ? -12.157 -7.419 -10.165 1.00 79.88 87 GLY A CA 1
ATOM 703 C C . GLY A 1 87 ? -12.340 -8.472 -9.069 1.00 79.88 87 GLY A C 1
ATOM 704 O O . GLY A 1 87 ? -13.450 -8.579 -8.529 1.00 79.88 87 GLY A O 1
ATOM 705 N N . HIS A 1 88 ? -11.293 -9.216 -8.707 1.00 82.38 88 HIS A N 1
ATOM 706 C CA . HIS A 1 88 ? -11.305 -10.200 -7.635 1.00 82.38 88 HIS A CA 1
ATOM 707 C C . HIS A 1 88 ? -10.286 -9.830 -6.557 1.00 82.38 88 HIS A C 1
ATOM 709 O O . HIS A 1 88 ? -9.147 -9.540 -6.853 1.00 82.38 88 HIS A O 1
ATOM 715 N N . PHE A 1 89 ? -10.717 -9.821 -5.294 1.00 86.69 89 PHE A N 1
ATOM 716 C CA . PHE A 1 89 ? -9.810 -9.681 -4.154 1.00 86.69 89 PHE A CA 1
ATOM 717 C C . PHE A 1 89 ? -9.927 -10.959 -3.342 1.00 86.69 89 PHE A C 1
ATOM 719 O O . PHE A 1 89 ? -10.917 -11.138 -2.611 1.00 86.69 89 PHE A O 1
ATOM 726 N N . ASP A 1 90 ? -9.004 -11.892 -3.536 1.00 89.88 90 ASP A N 1
ATOM 727 C CA . ASP A 1 90 ? -9.149 -13.244 -3.008 1.00 89.88 90 ASP A CA 1
ATOM 728 C C . ASP A 1 90 ? -8.855 -13.317 -1.497 1.00 89.88 90 ASP A C 1
ATOM 730 O O . ASP A 1 90 ? -8.374 -12.379 -0.857 1.00 89.88 90 ASP A O 1
ATOM 734 N N . GLU A 1 91 ? -9.221 -14.428 -0.857 1.00 91.81 91 GLU A N 1
ATOM 735 C CA . GLU A 1 91 ? -9.066 -14.555 0.597 1.00 91.81 91 GLU A CA 1
ATOM 736 C C . GLU A 1 91 ? -7.599 -14.609 1.067 1.00 91.81 91 GLU A C 1
ATOM 738 O O . GLU A 1 91 ? -7.312 -14.159 2.184 1.00 91.81 91 GLU A O 1
ATOM 743 N N . SER A 1 92 ? -6.671 -15.107 0.249 1.00 92.19 92 SER A N 1
ATOM 744 C CA . SER A 1 92 ? -5.227 -15.115 0.513 1.00 92.19 92 SER A CA 1
ATOM 745 C C . SER A 1 92 ? -4.660 -13.698 0.486 1.00 92.19 92 SER A C 1
ATOM 747 O O . SER A 1 92 ? -4.000 -13.298 1.452 1.00 92.19 92 SER A O 1
ATOM 749 N N . GLU A 1 93 ? -4.993 -12.897 -0.524 1.00 91.94 93 GLU A N 1
ATOM 750 C CA . GLU A 1 93 ? -4.572 -11.493 -0.613 1.00 91.94 93 GLU A CA 1
ATOM 751 C C . GLU A 1 93 ? -5.200 -10.644 0.498 1.00 91.94 93 GLU A C 1
ATOM 753 O O . GLU A 1 93 ? -4.516 -9.868 1.176 1.00 91.94 93 GLU A O 1
ATOM 758 N N . LYS A 1 94 ? -6.500 -10.825 0.777 1.00 93.50 94 LYS A N 1
ATOM 759 C CA . LYS A 1 94 ? -7.173 -10.144 1.898 1.00 93.50 94 LYS A CA 1
ATOM 760 C C . LYS A 1 94 ? -6.507 -10.482 3.224 1.00 93.50 94 LYS A C 1
ATOM 762 O O . LYS A 1 94 ? -6.354 -9.612 4.092 1.00 93.50 94 LYS A O 1
ATOM 767 N N . LYS A 1 95 ? -6.136 -11.750 3.418 1.00 93.31 95 LYS A N 1
ATOM 768 C CA . LYS A 1 95 ? -5.416 -12.208 4.609 1.00 93.31 95 LYS A CA 1
ATOM 769 C C . LYS A 1 95 ? -4.015 -11.607 4.659 1.00 93.31 95 LYS A C 1
ATOM 771 O O . LYS A 1 95 ? -3.611 -11.181 5.743 1.00 93.31 95 LYS A O 1
ATOM 776 N N . ALA A 1 96 ? -3.314 -11.513 3.531 1.00 91.88 96 ALA A N 1
ATOM 777 C CA . ALA A 1 96 ? -2.017 -10.854 3.436 1.00 91.88 96 ALA A CA 1
ATOM 778 C C . ALA A 1 96 ? -2.122 -9.369 3.803 1.00 91.88 96 ALA A C 1
ATOM 780 O O . ALA A 1 96 ? -1.412 -8.927 4.704 1.00 91.88 96 ALA A O 1
ATOM 781 N N . LEU A 1 97 ? -3.079 -8.624 3.242 1.00 91.81 97 LEU A N 1
ATOM 782 C CA . LEU A 1 97 ? -3.298 -7.218 3.590 1.00 91.81 97 LEU A CA 1
ATOM 783 C C . LEU A 1 97 ? -3.619 -7.046 5.082 1.00 91.81 97 LEU A C 1
ATOM 785 O O . LEU A 1 97 ? -2.991 -6.234 5.760 1.00 91.81 97 LEU A O 1
ATOM 789 N N . LYS A 1 98 ? -4.550 -7.833 5.638 1.00 92.50 98 LYS A N 1
ATOM 790 C CA . LYS A 1 98 ? -4.870 -7.787 7.080 1.00 92.50 98 LYS A CA 1
ATOM 791 C C . LYS A 1 98 ? -3.652 -8.099 7.947 1.00 92.50 98 LYS A C 1
ATOM 793 O O . LYS A 1 98 ? -3.465 -7.467 8.987 1.00 92.50 98 LYS A O 1
ATOM 798 N N . LYS A 1 99 ? -2.830 -9.062 7.530 1.00 88.88 99 LYS A N 1
ATOM 799 C CA . LYS A 1 99 ? -1.595 -9.426 8.221 1.00 88.88 99 LYS A CA 1
ATOM 800 C C . LYS A 1 99 ? -0.584 -8.283 8.173 1.00 88.88 99 LYS A C 1
ATOM 802 O O . LYS A 1 99 ? -0.037 -7.942 9.214 1.00 88.88 99 LYS A O 1
ATOM 807 N N . GLU A 1 100 ? -0.379 -7.648 7.023 1.00 86.44 100 GLU A N 1
ATOM 808 C CA . GLU A 1 100 ? 0.514 -6.491 6.899 1.00 86.44 100 GLU A CA 1
ATOM 809 C C . GLU A 1 100 ? 0.025 -5.310 7.754 1.00 86.44 100 GLU A C 1
ATOM 811 O O . GLU A 1 100 ? 0.824 -4.685 8.456 1.00 86.44 100 GLU A O 1
ATOM 816 N N . LEU A 1 101 ? -1.290 -5.055 7.780 1.00 86.12 101 LEU A N 1
ATOM 817 C CA . LEU A 1 101 ? -1.901 -4.036 8.639 1.00 86.12 101 LEU A CA 1
ATOM 818 C C . LEU A 1 101 ? -1.686 -4.326 10.135 1.00 86.12 101 LEU A C 1
ATOM 820 O O . LEU A 1 101 ? -1.328 -3.430 10.903 1.00 86.12 101 LEU A O 1
ATOM 824 N N . SER A 1 102 ? -1.864 -5.581 10.545 1.00 86.69 102 SER A N 1
ATOM 825 C CA . SER A 1 102 ? -1.654 -6.023 11.927 1.00 86.69 102 SER A CA 1
ATOM 826 C C . SER A 1 102 ? -0.183 -5.965 12.337 1.00 86.69 102 SER A C 1
ATOM 828 O O . SER A 1 102 ? 0.155 -5.376 13.365 1.00 86.69 102 SER A O 1
ATOM 830 N N . ASP A 1 103 ? 0.699 -6.557 11.537 1.00 82.88 103 ASP A N 1
ATOM 831 C CA . ASP A 1 103 ? 2.102 -6.764 11.896 1.00 82.88 103 ASP A CA 1
ATOM 832 C C . ASP A 1 103 ? 2.911 -5.466 11.854 1.00 82.88 103 ASP A C 1
ATOM 834 O O . ASP A 1 103 ? 3.835 -5.294 12.652 1.00 82.88 103 ASP A O 1
ATOM 838 N N . ARG A 1 104 ? 2.590 -4.549 10.930 1.00 76.50 104 ARG A N 1
ATOM 839 C CA . ARG A 1 104 ? 3.352 -3.301 10.762 1.00 76.50 104 ARG A CA 1
ATOM 840 C C . ARG A 1 104 ? 2.783 -2.122 11.526 1.00 76.50 104 ARG A C 1
A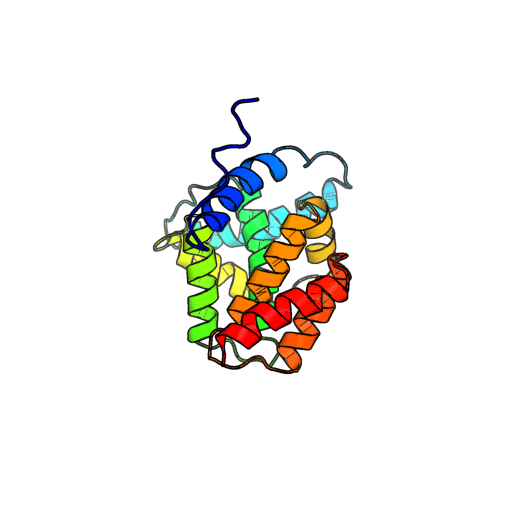TOM 842 O O . ARG A 1 104 ? 3.553 -1.252 11.926 1.00 76.50 104 ARG A O 1
ATOM 849 N N . PHE A 1 105 ? 1.465 -2.068 11.695 1.00 74.12 105 PHE A N 1
ATOM 850 C CA . PHE A 1 105 ? 0.799 -0.890 12.252 1.00 74.12 105 PHE A CA 1
ATOM 851 C C . PHE A 1 105 ? 0.108 -1.142 13.592 1.00 74.12 105 PHE A C 1
ATOM 853 O O . PHE A 1 105 ? -0.390 -0.184 14.186 1.00 74.12 105 PHE A O 1
ATOM 860 N N . GLU A 1 106 ? 0.165 -2.382 14.086 1.00 80.25 106 GLU A N 1
ATOM 861 C CA . GLU A 1 106 ? -0.338 -2.826 15.392 1.00 80.25 106 GLU A CA 1
ATOM 862 C C . GLU A 1 106 ? -1.873 -2.816 15.520 1.00 80.25 106 GLU A C 1
ATOM 864 O O . GLU A 1 106 ? -2.407 -2.885 16.625 1.00 80.25 106 GLU A O 1
ATOM 869 N N . PHE A 1 107 ? -2.601 -2.803 14.397 1.00 80.12 107 PHE A N 1
ATOM 870 C CA . PHE A 1 107 ? -4.066 -2.880 14.395 1.00 80.12 107 PHE A CA 1
ATOM 871 C C . PHE A 1 107 ? -4.549 -4.311 14.620 1.00 80.12 107 PHE A C 1
ATOM 873 O O . PHE A 1 107 ? -4.167 -5.231 13.897 1.00 80.12 107 PHE A O 1
ATOM 880 N N . LYS A 1 108 ? -5.444 -4.511 15.592 1.00 85.31 108 LYS A N 1
ATOM 881 C CA . LYS A 1 108 ? -5.981 -5.839 15.929 1.00 85.31 108 LYS A CA 1
ATOM 882 C C . LYS A 1 108 ? -7.494 -5.819 16.104 1.00 85.31 108 LYS A C 1
ATOM 884 O O . LYS A 1 108 ? -8.121 -4.774 16.267 1.00 85.31 108 LYS A O 1
ATOM 889 N N . GLY A 1 109 ? -8.088 -7.011 16.074 1.00 88.38 109 GLY A N 1
ATOM 890 C CA . GLY A 1 109 ? -9.501 -7.218 16.379 1.00 88.38 109 GLY A CA 1
ATOM 891 C C . GLY A 1 109 ? -10.426 -6.328 15.547 1.00 88.38 109 GLY A C 1
ATOM 892 O O . GLY A 1 109 ? -10.384 -6.337 14.317 1.00 88.38 109 GLY A O 1
ATOM 893 N N . LYS A 1 110 ? -11.279 -5.563 16.232 1.00 88.62 110 LYS A N 1
ATOM 894 C CA . LYS A 1 110 ? -12.298 -4.738 15.576 1.00 88.62 110 LYS A CA 1
ATOM 895 C C . LYS A 1 110 ? -11.717 -3.511 14.856 1.00 88.62 110 LYS A C 1
ATOM 897 O O . LYS A 1 110 ? -12.261 -3.122 13.827 1.00 88.62 110 LYS A O 1
ATOM 902 N N . GLU A 1 111 ? -10.609 -2.941 15.336 1.00 88.75 111 GLU A N 1
ATOM 903 C CA . GLU A 1 111 ? -9.950 -1.807 14.669 1.00 88.75 111 GLU A CA 1
ATOM 904 C C . GLU A 1 111 ? -9.404 -2.229 13.298 1.00 88.75 111 GLU A C 1
ATOM 906 O O . GLU A 1 111 ? -9.677 -1.580 12.290 1.00 88.75 111 GLU A O 1
ATOM 911 N N . LEU A 1 112 ? -8.721 -3.380 13.244 1.00 91.06 112 LEU A N 1
ATOM 912 C CA . LEU A 1 112 ? -8.234 -3.962 11.991 1.00 91.06 112 LEU A CA 1
ATOM 913 C C . LEU A 1 112 ? -9.375 -4.218 11.003 1.00 91.06 112 LEU A C 1
ATOM 915 O O . LEU A 1 112 ? -9.242 -3.919 9.818 1.00 91.06 112 LEU A O 1
ATOM 919 N N . LYS A 1 113 ? -10.503 -4.752 11.490 1.00 91.38 113 LYS A N 1
ATOM 920 C CA . LYS A 1 113 ? -11.683 -5.013 10.657 1.00 91.38 113 LYS A CA 1
ATOM 921 C C . LYS A 1 113 ? -12.212 -3.725 10.022 1.00 91.38 113 LYS A C 1
ATOM 923 O O . LYS A 1 113 ? -12.416 -3.699 8.814 1.00 91.38 113 LYS A O 1
ATOM 928 N N . ILE A 1 114 ? -12.386 -2.663 10.809 1.00 91.00 114 ILE A N 1
ATOM 929 C CA . ILE A 1 114 ? -12.864 -1.371 10.296 1.00 91.00 114 ILE A CA 1
ATOM 930 C C . ILE A 1 114 ? -11.891 -0.794 9.276 1.00 91.00 114 ILE A C 1
ATOM 932 O O . ILE A 1 114 ? -12.313 -0.348 8.212 1.00 91.00 114 ILE A O 1
ATOM 936 N N . LEU A 1 115 ? -10.599 -0.791 9.595 1.00 91.62 115 LEU A N 1
ATOM 937 C CA . LEU A 1 115 ? -9.584 -0.218 8.723 1.00 91.62 115 LEU A CA 1
ATOM 938 C C . LEU A 1 115 ? -9.544 -0.949 7.377 1.00 91.62 115 LEU A C 1
ATOM 940 O O . LEU A 1 115 ? -9.572 -0.314 6.326 1.00 91.62 115 LEU A O 1
ATOM 944 N N . PHE A 1 116 ? -9.579 -2.281 7.417 1.00 93.06 116 PHE A N 1
ATOM 945 C CA . PHE A 1 116 ? -9.669 -3.116 6.228 1.00 93.06 116 PHE A CA 1
ATOM 946 C C . PHE A 1 116 ? -10.942 -2.834 5.409 1.00 93.06 116 PHE A C 1
ATOM 948 O O . PHE A 1 116 ? -10.861 -2.719 4.188 1.00 93.06 116 PHE A O 1
ATOM 955 N N . GLU A 1 117 ? -12.105 -2.677 6.052 1.00 92.06 117 GLU A N 1
ATOM 956 C CA . GLU A 1 117 ? -13.349 -2.303 5.361 1.00 92.06 117 GLU A CA 1
ATOM 957 C C . GLU A 1 117 ? -13.242 -0.933 4.679 1.00 92.06 117 GLU A C 1
ATOM 959 O O . GLU A 1 117 ? -13.645 -0.794 3.527 1.00 92.06 117 GLU A O 1
ATOM 964 N N . VAL A 1 118 ? -12.690 0.074 5.366 1.00 92.00 118 VAL A N 1
ATOM 965 C CA . VAL A 1 118 ? -12.500 1.422 4.803 1.00 92.00 118 VAL A CA 1
ATOM 966 C C . VAL A 1 118 ? -11.589 1.374 3.582 1.00 92.00 118 VAL A C 1
ATOM 968 O O . VAL A 1 118 ? -11.927 1.955 2.553 1.00 92.00 118 VAL A O 1
ATOM 971 N N . ILE A 1 119 ? -10.457 0.680 3.695 1.00 93.62 119 ILE A N 1
ATOM 972 C CA . ILE A 1 119 ? -9.482 0.501 2.616 1.00 93.62 119 ILE A CA 1
ATOM 973 C C . ILE A 1 119 ? -10.127 -0.196 1.413 1.00 93.62 119 ILE A C 1
ATOM 975 O O . ILE A 1 119 ? -10.060 0.311 0.296 1.00 93.62 119 ILE A O 1
ATOM 979 N N . SER A 1 120 ? -10.818 -1.312 1.649 1.00 91.50 120 SER A N 1
ATOM 980 C CA . SER A 1 120 ? -11.456 -2.096 0.583 1.00 91.50 120 SER A CA 1
ATOM 981 C C . SER A 1 120 ? -12.565 -1.303 -0.116 1.00 91.50 120 SER A C 1
ATOM 983 O O . SER A 1 120 ? -12.697 -1.337 -1.335 1.00 91.50 120 SER A O 1
ATOM 985 N N . GLU A 1 121 ? -13.360 -0.535 0.636 1.00 89.94 121 GLU A N 1
ATOM 986 C CA . GLU A 1 121 ? -14.372 0.353 0.058 1.00 89.94 121 GLU A CA 1
ATOM 987 C C . GLU A 1 121 ? -13.753 1.486 -0.765 1.00 89.94 121 GLU A C 1
ATOM 989 O O . GLU A 1 121 ? -14.310 1.846 -1.800 1.00 89.94 121 GLU A O 1
ATOM 994 N N . GLN A 1 122 ? -12.638 2.071 -0.319 1.00 88.69 122 GLN A N 1
ATOM 995 C CA . GLN A 1 122 ? -11.944 3.116 -1.076 1.00 88.69 122 GLN A CA 1
ATOM 996 C C . GLN A 1 122 ? -11.381 2.583 -2.387 1.00 88.69 122 GLN A C 1
ATOM 998 O O . GLN A 1 122 ? -11.581 3.214 -3.422 1.00 88.69 122 GLN A O 1
ATOM 1003 N N . ALA A 1 123 ? -10.737 1.420 -2.345 1.00 89.00 123 ALA A N 1
ATOM 1004 C CA . ALA A 1 123 ? -10.233 0.774 -3.541 1.00 89.00 123 ALA A CA 1
ATOM 1005 C C . ALA A 1 123 ? -11.393 0.484 -4.509 1.00 89.00 123 ALA A C 1
ATOM 1007 O O . ALA A 1 123 ? -11.336 0.870 -5.675 1.00 89.00 123 ALA A O 1
ATOM 1008 N N . ARG A 1 124 ? -12.488 -0.130 -4.042 1.00 86.75 124 ARG A N 1
ATOM 1009 C CA . ARG A 1 124 ? -13.628 -0.520 -4.894 1.00 86.75 124 ARG A CA 1
ATOM 1010 C C . ARG A 1 124 ? -14.415 0.657 -5.477 1.00 86.75 124 ARG A C 1
ATOM 1012 O O . ARG A 1 124 ? -14.890 0.579 -6.603 1.00 86.75 124 ARG A O 1
ATOM 1019 N N . HIS A 1 125 ? -14.615 1.729 -4.711 1.00 84.69 125 HIS A N 1
ATOM 1020 C CA . HIS A 1 125 ? -15.369 2.904 -5.172 1.00 84.69 125 HIS A CA 1
ATOM 1021 C C . HIS A 1 125 ? -14.537 3.877 -6.014 1.00 84.69 125 HIS A C 1
ATOM 1023 O O . HIS A 1 125 ? -15.077 4.875 -6.494 1.00 84.69 125 HIS A O 1
ATOM 1029 N N . GLY A 1 126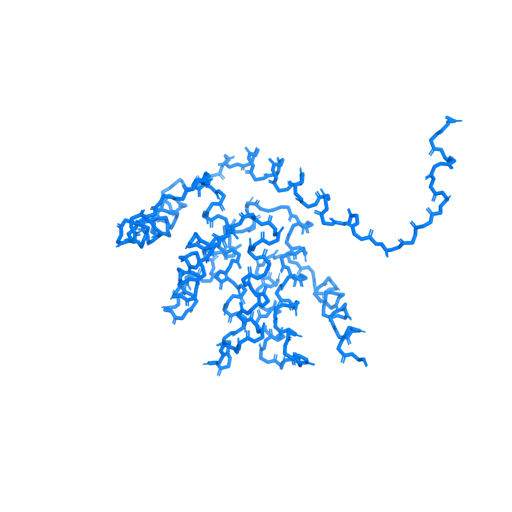 ? -13.248 3.589 -6.184 1.00 79.81 126 GLY A N 1
ATOM 1030 C CA . GLY A 1 126 ? -12.301 4.489 -6.810 1.00 79.81 126 GLY A CA 1
ATOM 1031 C C . GLY A 1 126 ? -11.798 5.564 -5.847 1.00 79.81 126 GLY A C 1
ATOM 1032 O O . GLY A 1 126 ? -12.481 6.032 -4.928 1.00 79.81 126 GLY A O 1
ATOM 1033 N N . PHE A 1 127 ? -10.562 5.972 -6.095 1.00 85.31 127 PHE A N 1
ATOM 1034 C CA . PHE A 1 127 ? -9.869 7.063 -5.427 1.00 85.31 127 PHE A CA 1
ATOM 1035 C C . PHE A 1 127 ? -9.124 7.875 -6.484 1.00 85.31 127 PHE A C 1
ATOM 1037 O O . PHE A 1 127 ? -8.855 7.379 -7.581 1.00 85.31 127 PHE A O 1
ATOM 1044 N N . ASP A 1 128 ? -8.785 9.122 -6.166 1.00 88.19 128 ASP A N 1
ATOM 1045 C CA . ASP A 1 128 ? -7.921 9.899 -7.045 1.00 88.19 128 ASP A CA 1
ATOM 1046 C C . ASP A 1 128 ? -6.489 9.360 -6.933 1.00 88.19 128 ASP A C 1
ATOM 1048 O O . ASP A 1 128 ? -5.776 9.567 -5.949 1.00 88.19 128 ASP A O 1
ATOM 1052 N N . PHE A 1 129 ? -6.090 8.603 -7.951 1.00 87.81 129 PHE A N 1
ATOM 1053 C CA . PHE A 1 129 ? -4.776 7.982 -8.032 1.00 87.81 129 PHE A CA 1
ATOM 1054 C C . PHE A 1 129 ? -3.636 9.006 -7.972 1.00 87.81 129 PHE A C 1
ATOM 1056 O O . PHE A 1 129 ? -2.611 8.763 -7.324 1.00 87.81 129 PHE A O 1
ATOM 1063 N N . HIS A 1 130 ? -3.791 10.143 -8.650 1.00 86.19 130 HIS A N 1
ATOM 1064 C CA . HIS A 1 130 ? -2.759 11.172 -8.693 1.00 86.19 130 HIS A CA 1
ATOM 1065 C C . HIS A 1 130 ? -2.634 11.864 -7.341 1.00 86.19 130 HIS A C 1
ATOM 1067 O O . HIS A 1 130 ? -1.513 12.062 -6.876 1.00 86.19 130 HIS A O 1
ATOM 1073 N N . GLU A 1 131 ? -3.758 12.151 -6.687 1.00 83.88 131 GLU A N 1
ATOM 1074 C CA . GLU A 1 131 ? -3.789 12.728 -5.344 1.00 83.88 131 GLU A CA 1
ATOM 1075 C C . GLU A 1 131 ? -3.122 11.793 -4.320 1.00 83.88 131 GLU A C 1
ATOM 1077 O O . GLU A 1 131 ? -2.173 12.194 -3.645 1.00 83.88 131 GLU A O 1
ATOM 1082 N N . VAL A 1 132 ? -3.514 10.512 -4.276 1.00 88.81 132 VAL A N 1
ATOM 1083 C CA . VAL A 1 132 ? -2.955 9.523 -3.330 1.00 88.81 132 VAL A CA 1
ATOM 1084 C C . VAL A 1 132 ? -1.453 9.312 -3.538 1.00 88.81 132 VAL A C 1
ATOM 1086 O O . VAL A 1 132 ? -0.680 9.288 -2.577 1.00 88.81 132 VAL A O 1
ATOM 1089 N N . THR A 1 133 ? -1.005 9.166 -4.787 1.00 90.25 133 THR A N 1
ATOM 1090 C CA . THR A 1 133 ? 0.424 8.950 -5.076 1.00 90.25 133 THR A CA 1
ATOM 1091 C C . THR A 1 133 ? 1.256 10.212 -4.858 1.00 90.25 133 THR A C 1
ATOM 1093 O O . THR A 1 133 ? 2.384 10.120 -4.359 1.00 90.25 133 THR A O 1
ATOM 1096 N N . ALA A 1 134 ? 0.723 11.396 -5.178 1.00 87.56 134 ALA A N 1
ATOM 1097 C CA . ALA A 1 134 ? 1.361 12.667 -4.856 1.00 87.56 134 ALA A CA 1
ATOM 1098 C C . ALA A 1 134 ? 1.515 12.828 -3.347 1.00 87.56 134 ALA A C 1
ATOM 1100 O O . ALA A 1 134 ? 2.583 13.240 -2.900 1.00 87.56 134 ALA A O 1
ATOM 1101 N N . GLU A 1 135 ? 0.498 12.468 -2.571 1.00 86.00 135 GLU A N 1
ATOM 1102 C CA . GLU A 1 135 ? 0.529 12.548 -1.118 1.00 86.00 135 GLU A CA 1
ATOM 1103 C C . GLU A 1 135 ? 1.582 11.621 -0.513 1.00 86.00 135 GLU A C 1
ATOM 1105 O O . GLU A 1 135 ? 2.468 12.057 0.230 1.00 86.00 135 GLU A O 1
ATOM 1110 N N . LEU A 1 136 ? 1.568 10.351 -0.918 1.00 88.38 136 LEU A N 1
ATOM 1111 C CA . LEU A 1 136 ? 2.556 9.379 -0.463 1.00 88.38 136 LEU A CA 1
ATOM 1112 C C . LEU A 1 136 ? 3.979 9.805 -0.807 1.00 88.38 136 LEU A C 1
ATOM 1114 O O . LEU A 1 136 ? 4.873 9.633 0.017 1.00 88.38 136 LEU A O 1
ATOM 1118 N N . ASN A 1 137 ? 4.211 10.413 -1.972 1.00 88.62 137 ASN A N 1
ATOM 1119 C CA . ASN A 1 137 ? 5.526 10.949 -2.325 1.00 88.62 137 ASN A CA 1
ATOM 1120 C C . ASN A 1 137 ? 6.054 12.007 -1.340 1.00 88.62 137 ASN A C 1
ATOM 1122 O O . ASN A 1 137 ? 7.274 12.154 -1.243 1.00 88.62 137 ASN A O 1
ATOM 1126 N N . ASN A 1 138 ? 5.173 12.718 -0.630 1.00 85.06 138 ASN A N 1
ATOM 1127 C CA . ASN A 1 138 ? 5.551 13.753 0.343 1.00 85.06 138 ASN A CA 1
ATOM 1128 C C . ASN A 1 138 ? 5.768 13.163 1.729 1.00 85.06 138 ASN A C 1
ATOM 1130 O O . ASN A 1 138 ? 6.728 13.515 2.408 1.00 85.06 138 ASN A O 1
ATOM 1134 N N . LEU A 1 139 ? 4.883 12.247 2.121 1.00 84.50 139 LEU A N 1
ATOM 1135 C CA . LEU A 1 139 ? 4.904 11.618 3.439 1.00 84.50 139 LEU A CA 1
ATOM 1136 C C . LEU A 1 139 ? 6.016 10.571 3.581 1.00 84.50 139 LEU A C 1
ATOM 1138 O O . LEU A 1 139 ? 6.285 10.111 4.686 1.00 84.50 139 LEU A O 1
ATOM 1142 N N . THR A 1 140 ? 6.654 10.174 2.474 1.00 85.00 140 THR A N 1
ATOM 1143 C CA . THR A 1 140 ? 7.627 9.078 2.457 1.00 85.00 140 THR A CA 1
ATOM 1144 C C . THR A 1 140 ? 8.965 9.463 1.840 1.00 85.00 140 THR A C 1
ATOM 1146 O O . THR A 1 140 ? 9.078 10.146 0.817 1.00 85.00 140 THR A O 1
ATOM 1149 N N . THR A 1 141 ? 10.023 8.929 2.434 1.00 88.94 141 THR A N 1
ATOM 1150 C CA . THR A 1 141 ? 11.350 8.851 1.829 1.00 88.94 141 THR A CA 1
ATOM 1151 C C . THR A 1 141 ? 11.371 7.838 0.690 1.00 88.94 141 THR A C 1
ATOM 1153 O O . THR A 1 141 ? 10.549 6.929 0.609 1.00 88.94 141 THR A O 1
ATOM 1156 N N . TYR A 1 142 ? 12.381 7.935 -0.177 1.00 87.94 142 TYR A N 1
ATOM 1157 C CA . TYR A 1 142 ? 12.561 6.973 -1.266 1.00 87.94 142 TYR A CA 1
ATOM 1158 C C . TYR A 1 142 ? 12.589 5.517 -0.771 1.00 87.94 142 TYR A C 1
ATOM 1160 O O . TYR A 1 142 ? 11.915 4.670 -1.345 1.00 87.94 142 TYR A O 1
ATOM 1168 N N . ASN A 1 143 ? 13.310 5.228 0.320 1.00 88.50 143 ASN A N 1
ATOM 1169 C CA . ASN A 1 143 ? 13.408 3.871 0.871 1.00 88.50 143 ASN A CA 1
ATOM 1170 C C . ASN A 1 143 ? 12.059 3.344 1.378 1.00 88.50 143 ASN A C 1
ATOM 1172 O O . ASN A 1 143 ? 11.759 2.167 1.200 1.00 88.50 143 ASN A O 1
ATOM 1176 N N . GLU A 1 144 ? 11.226 4.202 1.964 1.00 86.75 144 GLU A N 1
ATOM 1177 C CA . GLU A 1 144 ? 9.868 3.825 2.367 1.00 86.75 144 GLU A CA 1
ATOM 1178 C C . GLU A 1 144 ? 8.989 3.522 1.153 1.00 86.75 144 GLU A C 1
ATOM 1180 O O . GLU A 1 144 ? 8.255 2.539 1.175 1.00 86.75 144 GLU A O 1
ATOM 1185 N N . ARG A 1 145 ? 9.129 4.270 0.051 1.00 92.50 145 ARG A N 1
ATOM 1186 C CA . ARG A 1 145 ? 8.436 3.950 -1.211 1.00 92.50 145 ARG A CA 1
ATOM 1187 C C . ARG A 1 145 ? 8.856 2.596 -1.773 1.00 92.50 145 ARG A C 1
ATOM 1189 O O . ARG A 1 145 ? 8.003 1.833 -2.217 1.00 92.50 145 ARG A O 1
ATOM 1196 N N . VAL A 1 146 ? 10.144 2.253 -1.689 1.00 91.88 146 VAL A N 1
ATOM 1197 C CA . VAL A 1 146 ? 10.624 0.905 -2.043 1.00 91.88 146 VAL A CA 1
ATOM 1198 C C . VAL A 1 146 ? 9.984 -0.164 -1.158 1.00 91.88 146 VAL A C 1
ATOM 1200 O O . VAL A 1 146 ? 9.572 -1.206 -1.660 1.00 91.88 146 VAL A O 1
ATOM 1203 N N . HIS A 1 147 ? 9.853 0.087 0.146 1.00 89.75 147 HIS A N 1
ATOM 1204 C CA . HIS A 1 147 ? 9.172 -0.844 1.045 1.00 89.75 147 HIS A CA 1
ATOM 1205 C C . HIS A 1 147 ? 7.680 -0.985 0.737 1.00 89.75 147 HIS A C 1
ATOM 1207 O O . HIS A 1 147 ? 7.168 -2.099 0.800 1.00 89.75 147 HIS A O 1
ATOM 1213 N N . ILE A 1 148 ? 6.998 0.100 0.365 1.00 90.75 148 ILE A N 1
ATOM 1214 C CA . ILE A 1 148 ? 5.604 0.043 -0.093 1.00 90.75 148 ILE A CA 1
ATOM 1215 C C . ILE A 1 148 ? 5.504 -0.825 -1.356 1.00 90.75 148 ILE A C 1
ATOM 1217 O O . ILE A 1 148 ? 4.630 -1.684 -1.424 1.00 90.75 148 ILE A O 1
ATOM 1221 N N . ALA A 1 149 ? 6.438 -0.685 -2.303 1.00 93.69 149 ALA A N 1
ATOM 1222 C CA . ALA A 1 149 ? 6.495 -1.537 -3.492 1.00 93.69 149 ALA A CA 1
ATOM 1223 C C . ALA A 1 149 ? 6.697 -3.022 -3.159 1.00 93.69 149 ALA A C 1
ATOM 1225 O O . ALA A 1 149 ? 5.979 -3.866 -3.689 1.00 93.69 149 ALA A O 1
ATOM 1226 N N . ASP A 1 150 ? 7.623 -3.343 -2.249 1.00 91.44 150 ASP A N 1
ATOM 1227 C CA . ASP A 1 150 ? 7.814 -4.716 -1.765 1.00 91.44 150 ASP A CA 1
ATOM 1228 C C . ASP A 1 150 ? 6.521 -5.279 -1.137 1.00 91.44 150 ASP A C 1
ATOM 1230 O O . ASP A 1 150 ? 6.199 -6.446 -1.345 1.00 91.44 150 ASP A O 1
ATOM 1234 N N . CYS A 1 151 ? 5.769 -4.460 -0.392 1.00 91.44 151 CYS A N 1
ATOM 1235 C CA . CYS A 1 151 ? 4.509 -4.880 0.228 1.00 91.44 151 CYS A CA 1
ATOM 1236 C C . CYS A 1 151 ? 3.406 -5.132 -0.808 1.00 91.44 151 CYS A C 1
ATOM 1238 O O . CYS A 1 151 ? 2.681 -6.110 -0.671 1.00 91.44 151 CYS A O 1
ATOM 1240 N N . MET A 1 152 ? 3.293 -4.296 -1.848 1.00 94.25 152 MET A N 1
ATOM 1241 C CA . MET A 1 152 ? 2.311 -4.516 -2.919 1.00 94.25 152 MET A CA 1
ATOM 1242 C C . MET A 1 152 ? 2.544 -5.856 -3.620 1.00 94.25 152 MET A C 1
ATOM 1244 O O . MET A 1 152 ? 1.606 -6.627 -3.769 1.00 94.25 152 MET A O 1
ATOM 1248 N N . PHE A 1 153 ? 3.796 -6.179 -3.962 1.00 94.31 153 PHE A N 1
ATOM 1249 C CA . PHE A 1 153 ? 4.115 -7.483 -4.548 1.00 94.31 153 PHE A CA 1
ATOM 1250 C C . PHE A 1 153 ? 3.851 -8.647 -3.590 1.00 94.31 153 PHE A C 1
ATOM 1252 O O . PHE A 1 153 ? 3.432 -9.707 -4.035 1.00 94.31 153 PHE A O 1
ATOM 1259 N N . ALA A 1 154 ? 4.119 -8.483 -2.291 1.00 91.06 154 ALA A N 1
ATOM 1260 C CA . ALA A 1 154 ? 3.882 -9.541 -1.310 1.00 91.06 154 ALA A CA 1
ATOM 1261 C C . ALA A 1 154 ? 2.389 -9.833 -1.093 1.00 91.06 154 ALA A C 1
ATOM 1263 O O . ALA A 1 154 ? 2.048 -10.952 -0.724 1.00 91.06 154 ALA A O 1
ATOM 1264 N N . ILE A 1 155 ? 1.526 -8.830 -1.282 1.00 91.38 155 ILE A N 1
ATOM 1265 C CA . ILE A 1 155 ? 0.072 -8.991 -1.208 1.00 91.38 155 ILE A CA 1
ATOM 1266 C C . ILE A 1 155 ? -0.455 -9.614 -2.496 1.00 91.38 155 ILE A C 1
ATOM 1268 O O . ILE A 1 155 ? -1.149 -10.610 -2.392 1.00 91.38 155 ILE A O 1
ATOM 1272 N N . ALA A 1 156 ? -0.085 -9.073 -3.660 1.00 92.00 156 ALA A N 1
ATOM 1273 C CA . ALA A 1 156 ? -0.509 -9.604 -4.957 1.00 92.00 156 ALA A CA 1
ATOM 1274 C C . ALA A 1 156 ? -0.072 -11.067 -5.142 1.00 92.00 156 ALA A C 1
ATOM 1276 O O . ALA A 1 156 ? -0.845 -11.908 -5.548 1.00 92.00 156 ALA A O 1
ATOM 1277 N N . GLY A 1 157 ? 1.152 -11.401 -4.720 1.00 91.50 157 GLY A N 1
ATOM 1278 C CA . GLY A 1 157 ? 1.679 -12.765 -4.777 1.00 91.50 157 GLY A CA 1
ATOM 1279 C C . GLY A 1 157 ? 1.181 -13.730 -3.694 1.00 91.50 157 GLY A C 1
ATOM 1280 O O . GLY A 1 157 ? 1.832 -14.750 -3.463 1.00 91.50 157 GLY A O 1
ATOM 1281 N N . ALA A 1 158 ? 0.164 -13.375 -2.905 1.00 91.31 158 ALA A N 1
ATOM 1282 C CA . ALA A 1 158 ? -0.158 -14.101 -1.673 1.00 91.31 158 ALA A CA 1
ATOM 1283 C C . ALA A 1 158 ? -0.866 -15.443 -1.901 1.00 91.31 158 ALA A C 1
ATOM 1285 O O . ALA A 1 158 ? -0.814 -16.310 -1.021 1.00 91.31 158 ALA A O 1
ATOM 1286 N N . ASP A 1 159 ? -1.534 -15.602 -3.035 1.00 89.12 159 ASP A N 1
ATOM 1287 C CA . ASP A 1 159 ? -2.238 -16.816 -3.447 1.00 89.12 159 ASP A CA 1
ATOM 1288 C C . ASP A 1 159 ? -1.308 -17.857 -4.106 1.00 89.12 159 ASP A C 1
ATOM 1290 O O . ASP A 1 159 ? -1.679 -19.025 -4.236 1.00 89.12 159 ASP A O 1
ATOM 1294 N N . GLY A 1 160 ? -0.072 -17.468 -4.430 1.00 89.38 160 GLY A N 1
ATOM 1295 C CA . GLY A 1 160 ? 0.915 -18.316 -5.096 1.00 89.38 160 GLY A CA 1
ATOM 1296 C C . GLY A 1 160 ? 1.233 -17.884 -6.528 1.00 89.38 160 GLY A C 1
ATOM 1297 O O . GLY A 1 160 ? 2.216 -18.369 -7.095 1.00 89.38 160 GLY A O 1
ATOM 1298 N N . GLU A 1 161 ? 0.460 -16.963 -7.096 1.00 89.50 161 GLU A N 1
ATOM 1299 C CA . GLU A 1 161 ? 0.612 -16.460 -8.456 1.00 89.50 161 GLU A CA 1
ATOM 1300 C C . GLU A 1 161 ? 0.781 -14.936 -8.438 1.00 89.50 161 GLU A C 1
ATOM 1302 O O . GLU A 1 161 ? 0.508 -14.275 -7.454 1.00 89.50 161 GLU A O 1
ATOM 1307 N N . LEU A 1 162 ? 1.360 -14.359 -9.488 1.00 91.94 162 LEU A N 1
ATOM 1308 C CA . LEU A 1 162 ? 1.431 -12.906 -9.639 1.00 91.94 162 LEU A CA 1
ATOM 1309 C C . LEU A 1 162 ? 1.015 -12.592 -11.066 1.00 91.94 162 LEU A C 1
ATOM 1311 O O . LEU A 1 162 ? 1.792 -12.847 -12.001 1.00 91.94 162 LEU A O 1
ATOM 1315 N N . SER A 1 163 ? -0.189 -12.051 -11.227 1.00 92.62 163 SER A N 1
ATOM 1316 C CA . SER A 1 163 ? -0.784 -11.844 -12.544 1.00 92.62 163 SER A CA 1
ATOM 1317 C C . SER A 1 163 ? -0.062 -10.745 -13.335 1.00 92.62 163 SER A C 1
ATOM 1319 O O . SER A 1 163 ? 0.764 -9.960 -12.828 1.00 92.62 163 SER A O 1
ATOM 1321 N N . HIS A 1 164 ? -0.334 -10.700 -14.642 1.00 93.75 164 HIS A N 1
ATOM 1322 C CA . HIS A 1 164 ? 0.190 -9.634 -15.489 1.00 93.75 164 HIS A CA 1
ATOM 1323 C C . HIS A 1 164 ? -0.434 -8.288 -15.103 1.00 93.75 164 HIS A C 1
ATOM 1325 O O . HIS A 1 164 ? 0.277 -7.287 -14.994 1.00 93.75 164 HIS A O 1
ATOM 1331 N N . GLU A 1 165 ? -1.734 -8.290 -14.836 1.00 94.31 165 GLU A N 1
ATOM 1332 C CA . GLU A 1 165 ? -2.549 -7.139 -14.482 1.00 94.31 165 GLU A CA 1
ATOM 1333 C C . GLU A 1 165 ? -2.080 -6.513 -13.159 1.00 94.31 165 GLU A C 1
ATOM 1335 O O . GLU A 1 165 ? -1.805 -5.309 -13.119 1.00 94.31 165 GLU A O 1
ATOM 1340 N N . GLU A 1 166 ? -1.861 -7.314 -12.109 1.00 94.50 166 GLU A N 1
ATOM 1341 C CA . GLU A 1 166 ? -1.271 -6.839 -10.845 1.00 94.50 166 GLU A CA 1
ATOM 1342 C C . GLU A 1 166 ? 0.124 -6.260 -11.067 1.00 94.50 166 GLU A C 1
ATOM 1344 O O . GLU A 1 166 ? 0.461 -5.191 -10.551 1.00 94.50 166 GLU A O 1
ATOM 1349 N N . THR A 1 167 ? 0.956 -6.955 -11.853 1.00 96.00 167 THR A N 1
ATOM 1350 C CA . THR A 1 167 ? 2.312 -6.491 -12.161 1.00 96.00 167 THR A CA 1
ATOM 1351 C C . THR A 1 167 ? 2.276 -5.106 -12.813 1.00 96.00 167 THR A C 1
ATOM 1353 O O . THR A 1 167 ? 3.092 -4.244 -12.461 1.00 96.00 167 THR A O 1
ATOM 1356 N N . GLU A 1 168 ? 1.373 -4.883 -13.768 1.00 96.38 168 GLU A N 1
ATOM 1357 C CA . GLU A 1 168 ? 1.251 -3.604 -14.468 1.00 96.38 168 GLU A CA 1
ATOM 1358 C C . GLU A 1 168 ? 0.656 -2.505 -13.582 1.00 96.38 168 GLU A C 1
ATOM 1360 O O . GLU A 1 168 ? 1.150 -1.371 -13.621 1.00 96.38 168 GLU A O 1
ATOM 1365 N N . GLU A 1 169 ? -0.299 -2.816 -12.704 1.00 95.38 169 GLU A N 1
ATOM 1366 C CA . GLU A 1 169 ? -0.812 -1.833 -11.744 1.00 95.38 169 GLU A CA 1
ATOM 1367 C C . G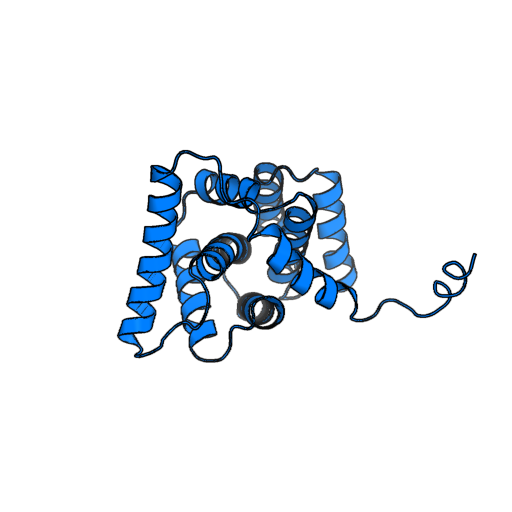LU A 1 169 ? 0.266 -1.437 -10.721 1.00 95.38 169 GLU A C 1
ATOM 1369 O O . GLU A 1 169 ? 0.499 -0.247 -10.480 1.00 95.38 169 GLU A O 1
ATOM 1374 N N . ILE A 1 170 ? 1.055 -2.396 -10.218 1.00 96.62 170 ILE A N 1
ATOM 1375 C CA . ILE A 1 170 ? 2.230 -2.093 -9.386 1.00 96.62 170 ILE A CA 1
ATOM 1376 C C . ILE A 1 170 ? 3.241 -1.252 -10.177 1.00 96.62 170 ILE A C 1
ATOM 1378 O O . ILE A 1 170 ? 3.816 -0.299 -9.640 1.00 96.62 170 ILE A O 1
ATOM 1382 N N . ARG A 1 171 ? 3.474 -1.539 -11.464 1.00 97.25 171 ARG A N 1
ATOM 1383 C CA . ARG A 1 171 ? 4.381 -0.742 -12.313 1.00 97.25 171 ARG A CA 1
ATOM 1384 C C . ARG A 1 171 ? 3.895 0.704 -12.425 1.00 97.25 171 ARG A C 1
ATOM 1386 O O . ARG A 1 171 ? 4.690 1.640 -12.292 1.00 97.25 171 ARG A O 1
ATOM 1393 N N . ARG A 1 172 ? 2.593 0.897 -12.630 1.00 96.38 172 ARG A N 1
ATOM 1394 C CA . ARG A 1 172 ? 1.952 2.213 -12.708 1.00 96.38 172 ARG A CA 1
ATOM 1395 C C . ARG A 1 172 ? 2.088 2.980 -11.393 1.00 96.38 172 ARG A C 1
ATOM 1397 O O . ARG A 1 172 ? 2.543 4.129 -11.412 1.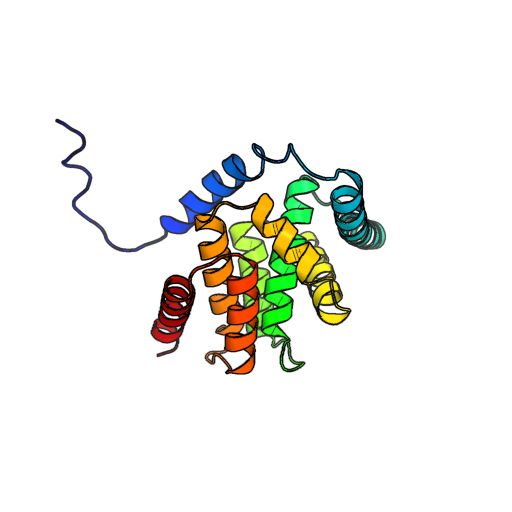00 96.38 172 ARG A O 1
ATOM 1404 N N . ILE A 1 173 ? 1.773 2.345 -10.262 1.00 95.75 173 ILE A N 1
ATOM 1405 C CA . ILE A 1 173 ? 1.909 2.935 -8.922 1.00 95.75 173 ILE A CA 1
ATOM 1406 C C . ILE A 1 173 ? 3.366 3.306 -8.643 1.00 95.75 173 ILE A C 1
ATOM 1408 O O . ILE A 1 173 ? 3.662 4.444 -8.283 1.00 95.75 173 ILE A O 1
ATOM 1412 N N . THR A 1 174 ? 4.304 2.381 -8.847 1.00 96.62 174 THR A N 1
ATOM 1413 C CA . THR A 1 174 ? 5.728 2.609 -8.554 1.00 96.62 174 THR A CA 1
ATOM 1414 C C . THR A 1 174 ? 6.322 3.732 -9.408 1.00 96.62 174 THR A C 1
ATOM 1416 O O . THR A 1 174 ? 7.088 4.553 -8.891 1.00 96.62 174 THR A O 1
ATOM 1419 N N . LYS A 1 175 ? 5.907 3.856 -10.677 1.00 96.81 175 LYS A N 1
ATOM 1420 C CA . LYS A 1 175 ? 6.255 4.998 -11.536 1.00 96.81 175 LYS A CA 1
ATOM 1421 C C . LYS A 1 175 ? 5.730 6.318 -10.963 1.00 96.81 175 LYS A C 1
ATOM 1423 O O . LYS A 1 175 ? 6.498 7.277 -10.861 1.00 96.81 175 LYS A O 1
ATOM 1428 N N . ALA A 1 176 ? 4.462 6.371 -10.549 1.00 95.69 176 ALA A N 1
ATOM 1429 C CA . ALA A 1 176 ? 3.870 7.559 -9.924 1.00 95.69 176 ALA A CA 1
ATOM 1430 C C . ALA A 1 176 ? 4.547 7.912 -8.585 1.00 95.69 176 ALA A C 1
ATOM 1432 O O . ALA A 1 176 ? 4.769 9.082 -8.275 1.00 95.69 176 ALA A O 1
ATOM 1433 N N . MET A 1 177 ? 4.991 6.900 -7.841 1.00 94.50 177 MET A N 1
ATOM 1434 C CA . MET A 1 177 ? 5.771 7.021 -6.607 1.00 94.50 177 MET A CA 1
ATOM 1435 C C . MET A 1 177 ? 7.264 7.329 -6.841 1.00 94.50 177 MET A C 1
ATOM 1437 O O . MET A 1 177 ? 8.084 7.242 -5.922 1.00 94.50 177 MET A O 1
ATOM 1441 N N . ARG A 1 178 ? 7.661 7.680 -8.073 1.00 95.62 178 ARG A N 1
ATOM 1442 C CA . ARG A 1 178 ? 9.043 8.044 -8.434 1.00 95.62 178 ARG A CA 1
ATOM 1443 C C . ARG A 1 178 ? 10.063 6.961 -8.052 1.00 95.62 178 ARG A C 1
ATOM 1445 O O . ARG A 1 178 ? 11.187 7.271 -7.650 1.00 95.62 178 ARG A O 1
ATOM 1452 N N . ILE A 1 179 ? 9.666 5.693 -8.139 1.00 96.31 179 ILE A N 1
ATOM 1453 C CA . ILE A 1 179 ? 10.541 4.539 -7.929 1.00 96.31 179 ILE A CA 1
ATOM 1454 C C . ILE A 1 179 ? 11.142 4.153 -9.280 1.00 96.31 179 ILE A C 1
ATOM 1456 O O . ILE A 1 179 ? 10.444 4.053 -10.288 1.00 96.31 179 ILE A O 1
ATOM 1460 N N . SER A 1 180 ? 12.459 3.944 -9.317 1.00 96.25 180 SER A N 1
ATOM 1461 C CA . SER A 1 180 ? 13.129 3.538 -10.558 1.00 96.25 180 SER A CA 1
ATOM 1462 C C . SER A 1 180 ? 12.669 2.154 -11.032 1.00 96.25 180 SER A C 1
ATOM 1464 O O . SER A 1 180 ? 12.453 1.247 -10.226 1.00 96.25 180 SER A O 1
ATOM 1466 N N . HIS A 1 181 ? 12.628 1.952 -12.352 1.00 96.38 181 HIS A N 1
ATOM 1467 C CA . HIS A 1 181 ? 12.278 0.657 -12.948 1.00 96.38 181 HIS A CA 1
ATOM 1468 C C . HIS A 1 181 ? 13.172 -0.488 -12.439 1.00 96.38 181 HIS A C 1
ATOM 1470 O O . HIS A 1 181 ? 12.697 -1.589 -12.183 1.00 96.38 181 HIS A O 1
ATOM 1476 N N . LYS A 1 182 ? 14.465 -0.222 -12.202 1.00 96.69 182 LYS A N 1
ATOM 1477 C CA . LYS A 1 182 ? 15.393 -1.205 -11.620 1.00 96.69 182 LYS A CA 1
ATOM 1478 C C . LYS A 1 182 ? 14.925 -1.702 -10.250 1.00 96.69 182 LYS A C 1
ATOM 1480 O O . LYS A 1 182 ? 15.017 -2.891 -9.966 1.00 96.69 182 LYS A O 1
ATOM 1485 N N . VAL A 1 183 ? 14.435 -0.803 -9.398 1.00 94.50 183 VAL A N 1
ATOM 1486 C CA . VAL A 1 183 ? 13.929 -1.181 -8.074 1.00 94.50 183 VAL A CA 1
ATOM 1487 C C . VAL A 1 183 ? 12.618 -1.950 -8.185 1.00 94.50 183 VAL A C 1
ATOM 1489 O O . VAL A 1 183 ? 12.486 -2.963 -7.511 1.00 94.50 183 VAL A O 1
ATOM 1492 N N . PHE A 1 184 ? 11.713 -1.540 -9.076 1.00 96.50 184 PHE A N 1
ATOM 1493 C CA . PHE A 1 184 ? 10.501 -2.305 -9.381 1.00 96.50 184 PHE A CA 1
ATOM 1494 C C . PHE A 1 184 ? 10.826 -3.763 -9.752 1.00 96.50 184 PHE A C 1
ATOM 1496 O O . PHE A 1 184 ? 10.284 -4.684 -9.145 1.00 96.50 184 PHE A O 1
ATOM 1503 N N . ILE A 1 185 ? 11.778 -3.980 -10.671 1.00 96.50 185 ILE A N 1
ATOM 1504 C CA . ILE A 1 185 ? 12.222 -5.329 -11.054 1.00 96.50 185 ILE A CA 1
ATOM 1505 C C . ILE A 1 185 ? 12.795 -6.080 -9.850 1.00 96.50 185 ILE A C 1
ATOM 1507 O O . ILE A 1 185 ? 12.428 -7.227 -9.615 1.00 96.50 185 ILE A O 1
ATOM 1511 N N . ASN A 1 186 ? 13.651 -5.441 -9.050 1.00 95.19 186 ASN A N 1
ATOM 1512 C CA . ASN A 1 186 ? 14.213 -6.080 -7.860 1.00 95.19 186 ASN A CA 1
ATOM 1513 C C . ASN A 1 186 ? 13.124 -6.513 -6.865 1.00 95.19 186 ASN A C 1
ATOM 1515 O O . ASN A 1 186 ? 13.222 -7.602 -6.308 1.00 95.19 186 ASN A O 1
ATOM 1519 N N . SER A 1 187 ? 12.103 -5.684 -6.640 1.00 93.06 187 SER A N 1
ATOM 1520 C CA . SER A 1 187 ? 10.967 -6.012 -5.773 1.00 93.06 187 SER A CA 1
ATOM 1521 C C . SER A 1 187 ? 10.152 -7.180 -6.326 1.00 93.06 187 SER A C 1
ATOM 1523 O O . SER A 1 187 ? 9.905 -8.135 -5.591 1.00 93.06 187 SER A O 1
ATOM 1525 N N . LYS A 1 188 ? 9.847 -7.174 -7.632 1.00 94.38 188 LYS A N 1
ATOM 1526 C CA . LYS A 1 188 ? 9.179 -8.293 -8.316 1.00 94.38 188 LYS A CA 1
ATOM 1527 C C . LYS A 1 188 ? 9.937 -9.608 -8.126 1.00 94.38 188 LYS A C 1
ATOM 1529 O O . LYS A 1 188 ? 9.354 -10.627 -7.762 1.00 94.38 188 LYS A O 1
ATOM 1534 N N . MET A 1 189 ? 11.255 -9.586 -8.331 1.00 94.19 189 MET A N 1
ATOM 1535 C CA . MET A 1 189 ? 12.083 -10.791 -8.243 1.00 94.19 189 MET A CA 1
ATOM 1536 C C . MET A 1 189 ? 12.127 -11.395 -6.834 1.00 94.19 189 MET A C 1
ATOM 1538 O O . MET A 1 189 ? 12.216 -12.614 -6.725 1.00 94.19 189 MET A O 1
ATOM 1542 N N . LYS A 1 190 ? 12.031 -10.587 -5.765 1.00 91.00 190 LYS A N 1
ATOM 1543 C CA . LYS A 1 190 ? 11.976 -11.096 -4.377 1.00 91.00 190 LYS A CA 1
ATOM 1544 C C . LYS A 1 190 ? 10.752 -11.981 -4.134 1.00 91.00 190 LYS A C 1
ATOM 1546 O O . LYS A 1 190 ? 10.846 -12.977 -3.419 1.00 91.00 190 LYS A O 1
ATOM 1551 N N . VAL A 1 191 ? 9.608 -11.604 -4.701 1.00 89.38 191 VAL A N 1
ATOM 1552 C CA . VAL A 1 191 ? 8.376 -12.385 -4.554 1.00 89.38 191 VAL A CA 1
ATOM 1553 C C . VAL A 1 191 ? 8.430 -13.609 -5.452 1.00 89.38 191 VAL A C 1
ATOM 1555 O O . VAL A 1 191 ? 8.289 -14.713 -4.944 1.00 89.38 191 VAL A O 1
ATOM 1558 N N . LEU A 1 192 ? 8.803 -13.459 -6.727 1.00 88.44 192 LEU A N 1
ATOM 1559 C CA . LEU A 1 192 ? 8.937 -14.599 -7.644 1.00 88.44 192 LEU A CA 1
ATOM 1560 C C . LEU A 1 192 ? 9.916 -15.679 -7.158 1.00 88.44 192 LEU A C 1
ATOM 1562 O O . LEU A 1 192 ? 9.721 -16.849 -7.464 1.00 88.44 192 LEU A O 1
ATOM 1566 N N . SER A 1 193 ? 10.967 -15.326 -6.409 1.00 88.25 193 SER A N 1
ATOM 1567 C CA . SER A 1 193 ? 11.865 -16.325 -5.809 1.00 88.25 193 SER A CA 1
ATOM 1568 C C . SER A 1 193 ? 11.249 -17.099 -4.642 1.00 88.25 193 SER A C 1
ATOM 1570 O O . SER A 1 193 ? 11.796 -18.122 -4.258 1.00 88.25 193 SER A O 1
ATOM 1572 N N . THR A 1 194 ? 10.170 -16.584 -4.055 1.00 82.69 194 THR A N 1
ATOM 1573 C CA . THR A 1 194 ? 9.447 -17.193 -2.928 1.00 82.69 194 THR A CA 1
ATOM 1574 C C . THR A 1 194 ? 8.270 -18.053 -3.404 1.00 82.69 194 THR A C 1
ATOM 1576 O O . THR A 1 194 ? 7.843 -18.935 -2.671 1.00 82.69 194 THR A O 1
ATOM 1579 N N . LEU A 1 195 ? 7.767 -17.812 -4.622 1.00 79.19 195 LEU A N 1
ATOM 1580 C CA . LEU A 1 195 ? 6.682 -18.582 -5.252 1.00 79.19 195 LEU A CA 1
ATOM 1581 C C . LEU A 1 195 ? 7.160 -19.871 -5.952 1.00 79.19 195 LEU A C 1
ATOM 1583 O O . LEU A 1 195 ? 6.337 -20.659 -6.404 1.00 79.19 195 LEU A O 1
ATOM 1587 N N . ARG A 1 196 ? 8.478 -20.064 -6.086 1.00 56.78 196 ARG A N 1
ATOM 1588 C CA . ARG A 1 196 ? 9.108 -21.250 -6.692 1.00 56.78 196 ARG A CA 1
ATOM 1589 C C . ARG A 1 196 ? 9.448 -22.292 -5.641 1.00 56.78 196 ARG A C 1
ATOM 1591 O O . ARG A 1 196 ? 9.335 -23.488 -5.979 1.00 56.78 196 ARG A O 1
#

Secondary structure (DSSP, 8-state):
--STTSSS---S-SHHHHHHHHHHHHHGGG---SS-HHHHHHHHHHHHHHHHHHHHHTT----S-HHHHHHHHHHHHHHHHHTTTTS---HHHHHHHHHHHHHHH---HHHHHHHHHHHHHHHHH---HHHHHHHHHHHS-HHHHHHHHHHHHHHHGGGS---HHHHHHHHHHHHHTT--HHHHHHHHHHHHTT--

pLDDT: mean 78.86, std 20.37, range [28.84, 97.25]

Sequence (196 aa):
NQFRKLIQKSSVTRRSLGRIRNLLEKTIFSKVSEKDPDLEKYFKRKVLKKVELKTARQGIKMNSPDDKLYFICLIGTLMAAVAQVDGHFDESEKKALKKELSDRFEFKGKELKILFEVISEQARHGFDFHEVTAELNNLTTYNERVHIADCMFAIAGADGELSHEETEEIRRITKAMRISHKVFINSKMKVLSTLR